Protein AF-0000000067015784 (afdb_homodimer)

Radius of gyration: 23.23 Å; Cα contacts (8 Å, |Δi|>4): 390; chains: 2; bounding box: 38×65×46 Å

Foldseek 3Di:
DVCVVVVQVVVQVVDPDPDRDDDDDDDDDDDDDDDFDKDKDKDKAADWPDDDDPDDDDDPVPTHGDPDAFIKIWIKIWGDDPVDPDIDIDTDDMGTDPDD/DVCVVVVQVVVQVVDPDPDRDDDDDDDDDDDDDDDFDKDKDKDKAADWPDDDDPDDDDDVVPTHGDPDAFIKIWIKIWGDDPVDPDIDIDTDDMGTDPDD

Structure (mmCIF, N/CA/C/O backbone):
data_AF-0000000067015784-model_v1
#
loop_
_entity.id
_entity.type
_entity.pdbx_description
1 polymer 'Cystatin domain-containing protein'
#
loop_
_atom_site.group_PDB
_atom_site.id
_atom_site.type_symbol
_atom_site.label_atom_id
_atom_site.label_alt_id
_atom_site.label_comp_id
_atom_site.label_asym_id
_atom_site.label_entity_id
_atom_site.label_seq_id
_atom_site.pdbx_PDB_ins_code
_atom_site.Cartn_x
_atom_site.Cartn_y
_atom_site.Cartn_z
_atom_site.occupancy
_atom_site.B_iso_or_equiv
_atom_site.auth_seq_id
_atom_site.auth_comp_id
_atom_site.auth_asym_id
_atom_site.auth_atom_id
_atom_site.pdbx_PDB_model_num
ATOM 1 N N . MET A 1 1 ? -9.867 -17.094 -12.945 1 73.12 1 MET A N 1
ATOM 2 C CA . MET A 1 1 ? -9.336 -15.773 -13.297 1 73.12 1 MET A CA 1
ATOM 3 C C . MET A 1 1 ? -8.25 -15.891 -14.359 1 73.12 1 MET A C 1
ATOM 5 O O . MET A 1 1 ? -7.336 -16.703 -14.227 1 73.12 1 MET A O 1
ATOM 9 N N . GLU A 1 2 ? -8.375 -15.133 -15.484 1 85.06 2 GLU A N 1
ATOM 10 C CA . GLU A 1 2 ? -7.465 -15.219 -16.625 1 85.06 2 GLU A CA 1
ATOM 11 C C . GLU A 1 2 ? -6.059 -14.758 -16.25 1 85.06 2 GLU A C 1
ATOM 13 O O . GLU A 1 2 ? -5.078 -15.172 -16.875 1 85.06 2 GLU A O 1
ATOM 18 N N . LEU A 1 3 ? -5.922 -14 -15.086 1 91.94 3 LEU A N 1
ATOM 19 C CA . LEU A 1 3 ? -4.672 -13.344 -14.711 1 91.94 3 LEU A CA 1
ATOM 20 C C . LEU A 1 3 ? -3.838 -14.242 -13.805 1 91.94 3 LEU A C 1
ATOM 22 O O . LEU A 1 3 ? -2.639 -14.023 -13.633 1 91.94 3 LEU A O 1
ATOM 26 N N . LEU A 1 4 ? -4.43 -15.359 -13.352 1 94.44 4 LEU A N 1
ATOM 27 C CA . LEU A 1 4 ? -3.809 -16.141 -12.289 1 94.44 4 LEU A CA 1
ATOM 28 C C . LEU A 1 4 ? -2.508 -16.781 -12.766 1 94.44 4 LEU A C 1
ATOM 30 O O . LEU A 1 4 ? -1.482 -16.688 -12.086 1 94.44 4 LEU A O 1
ATOM 34 N N . PRO A 1 5 ? -2.498 -17.297 -14.016 1 91.31 5 PRO A N 1
ATOM 35 C CA . PRO A 1 5 ? -1.226 -17.875 -14.461 1 91.31 5 PRO A CA 1
ATOM 36 C C . PRO A 1 5 ? -0.11 -16.828 -14.562 1 91.31 5 PRO A C 1
ATOM 38 O O . PRO A 1 5 ? 1.027 -17.109 -14.172 1 91.31 5 PRO A O 1
ATOM 41 N N . THR A 1 6 ? -0.474 -15.688 -15.039 1 93.56 6 THR A N 1
ATOM 42 C CA . THR A 1 6 ? 0.512 -14.617 -15.148 1 93.56 6 THR A CA 1
ATOM 43 C C . THR A 1 6 ? 0.952 -14.148 -13.758 1 93.56 6 THR A C 1
ATOM 45 O O . THR A 1 6 ? 2.135 -13.875 -13.539 1 93.56 6 THR A O 1
ATOM 48 N N . ILE A 1 7 ? 0.009 -14.07 -12.812 1 96.69 7 ILE A N 1
ATOM 49 C CA . ILE A 1 7 ? 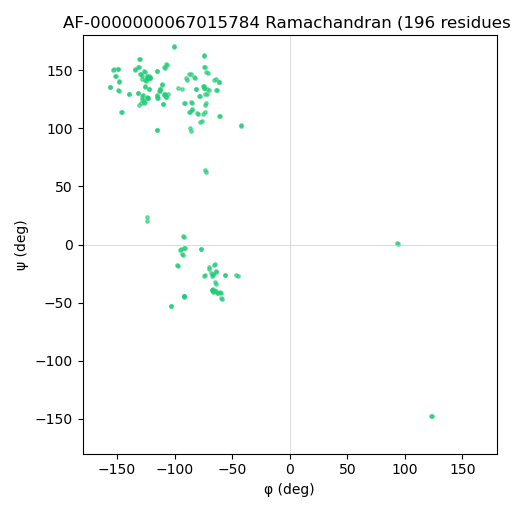0.307 -13.688 -11.438 1 96.69 7 ILE A CA 1
ATOM 50 C C . ILE A 1 7 ? 1.299 -14.672 -10.828 1 96.69 7 ILE A C 1
ATOM 52 O O . ILE A 1 7 ? 2.279 -14.273 -10.195 1 96.69 7 ILE A O 1
ATOM 56 N N . LEU A 1 8 ? 1.123 -15.93 -11.078 1 96.12 8 LEU A N 1
ATOM 57 C CA . LEU A 1 8 ? 1.988 -16.938 -10.477 1 96.12 8 LEU A CA 1
ATOM 58 C C . LEU A 1 8 ? 3.367 -16.938 -11.133 1 96.12 8 LEU A C 1
ATOM 60 O O . LEU A 1 8 ? 4.363 -17.266 -10.484 1 96.12 8 LEU A O 1
ATOM 64 N N . THR A 1 9 ? 3.416 -16.5 -12.406 1 93.44 9 THR A N 1
ATOM 65 C CA . THR A 1 9 ? 4.723 -16.312 -13.023 1 93.44 9 THR A CA 1
ATOM 66 C C . THR A 1 9 ? 5.52 -15.234 -12.297 1 93.44 9 THR A C 1
ATOM 68 O O . THR A 1 9 ? 6.703 -15.414 -12.016 1 93.44 9 THR A O 1
ATOM 71 N N . LYS A 1 10 ? 4.863 -14.141 -11.922 1 95.69 10 LYS A N 1
ATOM 72 C CA . LYS A 1 10 ? 5.508 -13.062 -11.172 1 95.69 10 LYS A CA 1
ATOM 73 C C . LYS A 1 10 ? 5.883 -13.516 -9.766 1 95.69 10 LYS A C 1
ATOM 75 O O . LYS A 1 10 ? 6.953 -13.172 -9.258 1 95.69 10 LYS A O 1
ATOM 80 N N . VAL A 1 11 ? 5.07 -14.273 -9.133 1 97.12 11 VAL A N 1
ATOM 81 C CA . VAL A 1 11 ? 5.367 -14.836 -7.812 1 97.12 11 VAL A CA 1
ATOM 82 C C . VAL A 1 11 ? 6.633 -15.68 -7.883 1 97.12 11 VAL A C 1
ATOM 84 O O . VAL A 1 11 ? 7.523 -15.547 -7.043 1 97.12 11 VAL A O 1
ATOM 87 N N . ASN A 1 12 ? 6.648 -16.5 -8.906 1 96.12 12 ASN A N 1
ATOM 88 C CA . ASN A 1 12 ? 7.785 -17.406 -9.062 1 96.12 12 ASN A CA 1
ATOM 89 C C . ASN A 1 12 ? 9.086 -16.641 -9.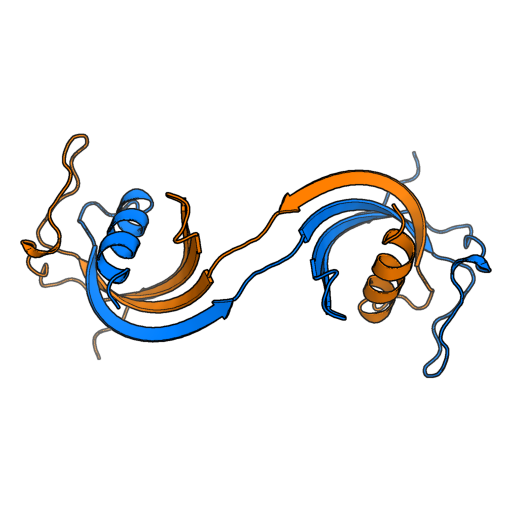297 1 96.12 12 ASN A C 1
ATOM 91 O O . ASN A 1 12 ? 10.148 -17.078 -8.859 1 96.12 12 ASN A O 1
ATOM 95 N N . GLN A 1 13 ? 9.016 -15.531 -9.969 1 93.94 13 GLN A N 1
ATOM 96 C CA . GLN A 1 13 ? 10.188 -14.688 -10.195 1 93.94 13 GLN A CA 1
ATOM 97 C C . GLN A 1 13 ? 10.688 -14.078 -8.883 1 93.94 13 GLN A C 1
ATOM 99 O O . GLN A 1 13 ? 11.875 -13.797 -8.742 1 93.94 13 GLN A O 1
ATOM 104 N N . GLN A 1 14 ? 9.82 -13.945 -7.945 1 95.44 14 GLN A N 1
ATOM 105 C CA . GLN A 1 14 ? 10.164 -13.297 -6.688 1 95.44 14 GLN A CA 1
ATOM 106 C C . GLN A 1 14 ? 10.516 -14.32 -5.613 1 95.44 14 GLN A C 1
ATOM 108 O O . GLN A 1 14 ? 11.094 -13.977 -4.578 1 95.44 14 GLN A O 1
ATOM 113 N N . SER A 1 15 ? 10.094 -15.492 -5.891 1 92.81 15 SER A N 1
ATOM 114 C CA . SER A 1 15 ? 10.258 -16.562 -4.906 1 92.81 15 SER A CA 1
ATOM 115 C C . SER A 1 15 ? 11.656 -17.172 -4.973 1 92.81 15 SER A C 1
ATOM 117 O O . SER A 1 15 ? 12.188 -17.391 -6.062 1 92.81 15 SER A O 1
ATOM 119 N N . ASN A 1 16 ? 12.141 -17.516 -3.795 1 91.31 16 ASN A N 1
ATOM 120 C CA . ASN A 1 16 ? 13.453 -18.141 -3.729 1 91.31 16 ASN A CA 1
ATOM 121 C C . ASN A 1 16 ? 13.344 -19.672 -3.779 1 91.31 16 ASN A C 1
ATOM 123 O O . ASN A 1 16 ? 14.359 -20.359 -3.691 1 91.31 16 ASN A O 1
ATOM 127 N N . ASP A 1 17 ? 12.219 -20.156 -3.986 1 93.44 17 ASP A N 1
ATOM 128 C CA . ASP A 1 17 ? 12.039 -21.594 -4.055 1 93.44 17 ASP A CA 1
ATOM 129 C C . ASP A 1 17 ? 12.789 -22.188 -5.242 1 93.44 17 ASP A C 1
ATOM 131 O O . ASP A 1 17 ? 12.891 -21.562 -6.301 1 93.44 17 ASP A O 1
ATOM 135 N N . GLU A 1 18 ? 13.375 -23.438 -5.02 1 93.81 18 GLU A N 1
ATOM 136 C CA . GLU A 1 18 ? 14.078 -24.125 -6.094 1 93.81 18 GLU A CA 1
ATOM 137 C C . GLU A 1 18 ? 13.117 -24.562 -7.188 1 93.81 18 GLU A C 1
ATOM 139 O O . GLU A 1 18 ? 13.5 -24.688 -8.352 1 93.81 18 GLU A O 1
ATOM 144 N N . TYR A 1 19 ? 11.891 -24.797 -6.871 1 95.69 19 TYR A N 1
ATOM 145 C CA . TYR A 1 19 ? 10.867 -25.281 -7.797 1 95.69 19 TYR A CA 1
ATOM 146 C C . TYR A 1 19 ? 9.859 -24.188 -8.109 1 95.69 19 TYR A C 1
ATOM 148 O O . TYR A 1 19 ? 9.625 -23.297 -7.289 1 95.69 19 TYR A O 1
ATOM 156 N N . HIS A 1 20 ? 9.297 -24.328 -9.305 1 96.31 20 HIS A N 1
ATOM 157 C CA . HIS A 1 20 ? 8.18 -23.453 -9.641 1 96.31 20 HIS A CA 1
ATOM 158 C C . HIS A 1 20 ? 6.938 -23.812 -8.836 1 96.31 20 HIS A C 1
ATOM 160 O O . HIS A 1 20 ? 6.582 -25 -8.734 1 96.31 20 HIS A O 1
ATOM 166 N N . LEU A 1 21 ? 6.32 -22.766 -8.289 1 96.69 21 LEU A N 1
ATOM 167 C CA . LEU A 1 21 ? 5.027 -22.938 -7.637 1 96.69 21 LEU A CA 1
ATOM 168 C C . LEU A 1 21 ? 3.902 -22.953 -8.664 1 96.69 21 LEU A C 1
ATOM 170 O O . LEU A 1 21 ? 3.91 -22.172 -9.609 1 96.69 21 LEU A O 1
ATOM 174 N N . MET A 1 22 ? 2.986 -23.969 -8.477 1 96.44 22 MET A N 1
ATOM 175 C CA . MET A 1 22 ? 1.834 -24.078 -9.367 1 96.44 22 MET A CA 1
ATOM 176 C C . MET A 1 22 ? 0.533 -23.859 -8.609 1 96.44 22 MET A C 1
ATOM 178 O O . MET A 1 22 ? 0.445 -24.156 -7.418 1 96.44 22 MET A O 1
ATOM 182 N N . PRO A 1 23 ? -0.478 -23.312 -9.305 1 96.06 23 PRO A N 1
ATOM 183 C CA . PRO A 1 23 ? -1.746 -23.062 -8.617 1 96.06 23 PRO A CA 1
ATOM 184 C C . PRO A 1 23 ? -2.551 -24.328 -8.383 1 96.06 23 PRO A C 1
ATOM 186 O O . PRO A 1 23 ? -2.586 -25.219 -9.242 1 96.06 23 PRO A O 1
ATOM 189 N N . ILE A 1 24 ? -3.102 -24.438 -7.195 1 95.56 24 ILE A N 1
ATOM 190 C CA . ILE A 1 24 ? -4.035 -25.516 -6.879 1 95.56 24 ILE A CA 1
ATOM 191 C C . ILE A 1 24 ? -5.465 -24.969 -6.887 1 95.56 24 ILE A C 1
ATOM 193 O O . ILE A 1 24 ? -6.34 -25.547 -7.543 1 95.56 24 ILE A O 1
ATOM 197 N N . LYS A 1 25 ? -5.625 -23.938 -6.145 1 95.38 25 LYS A N 1
ATOM 198 C CA . LYS A 1 25 ? -6.973 -23.406 -5.961 1 95.38 25 LYS A CA 1
ATOM 199 C C . LYS A 1 25 ? -6.934 -21.922 -5.586 1 95.38 25 LYS A C 1
ATOM 201 O O . LYS A 1 25 ? -6.098 -21.5 -4.785 1 95.38 25 LYS A O 1
ATOM 206 N N . LEU A 1 26 ? -7.879 -21.172 -6.305 1 97.88 26 LEU A N 1
ATOM 207 C CA . LEU A 1 26 ? -8.109 -19.797 -5.867 1 97.88 26 LEU A CA 1
ATOM 208 C C . LEU A 1 26 ? -9.133 -19.75 -4.742 1 97.88 26 LEU A C 1
ATOM 210 O O . LEU A 1 26 ? -10.312 -20.062 -4.957 1 97.88 26 LEU A O 1
ATOM 214 N N . LEU A 1 27 ? -8.719 -19.312 -3.574 1 97.94 27 LEU A N 1
ATOM 215 C CA . LEU A 1 27 ? -9.562 -19.422 -2.389 1 97.94 27 LEU A CA 1
ATOM 216 C C . LEU A 1 27 ? -10.406 -18.156 -2.197 1 97.94 27 LEU A C 1
ATOM 218 O O . LEU A 1 27 ? -11.578 -18.234 -1.824 1 97.94 27 LEU A O 1
ATOM 222 N N . LYS A 1 28 ? -9.852 -17.047 -2.334 1 98 28 LYS A N 1
ATOM 223 C CA . LYS A 1 28 ? -10.484 -15.75 -2.119 1 98 28 LYS A CA 1
ATOM 224 C C . LYS A 1 28 ? -9.891 -14.695 -3.049 1 98 28 LYS A C 1
ATOM 226 O O . LYS A 1 28 ? -8.68 -14.672 -3.287 1 98 28 LYS A O 1
ATOM 231 N N . VAL A 1 29 ? -10.836 -13.836 -3.551 1 97.81 29 VAL A N 1
ATOM 232 C CA . VAL A 1 29 ? -10.344 -12.727 -4.367 1 97.81 29 VAL A CA 1
ATOM 233 C C . VAL A 1 29 ? -11.273 -11.523 -4.215 1 97.81 29 VAL A C 1
ATOM 235 O O . VAL A 1 29 ? -12.492 -11.664 -4.246 1 97.81 29 VAL A O 1
ATOM 238 N N . SER A 1 30 ? -10.727 -10.414 -4 1 97.94 30 SER A N 1
ATOM 239 C CA . SER A 1 30 ? -11.43 -9.141 -4.031 1 97.94 30 SER A CA 1
ATOM 240 C C . SER A 1 30 ? -10.781 -8.172 -5.012 1 97.94 30 SER A C 1
ATOM 242 O O . SER A 1 30 ? -9.578 -8.258 -5.27 1 97.94 30 SER A O 1
ATOM 244 N N . SER A 1 31 ? -11.68 -7.41 -5.621 1 96.44 31 SER A N 1
ATOM 245 C CA . SER A 1 31 ? -11.203 -6.453 -6.617 1 96.44 31 SER A CA 1
ATOM 246 C C . SER A 1 31 ? -11.648 -5.035 -6.281 1 96.44 31 SER A C 1
ATOM 248 O O . SER A 1 31 ? -12.742 -4.832 -5.738 1 96.44 31 SER A O 1
ATOM 250 N N . GLN A 1 32 ? -10.766 -4.078 -6.555 1 96 32 GLN A N 1
ATOM 251 C CA . GLN A 1 32 ? -11.062 -2.666 -6.34 1 96 32 GLN A CA 1
ATOM 252 C C . GLN A 1 32 ? -10.523 -1.81 -7.48 1 96 32 GLN A C 1
ATOM 254 O O . GLN A 1 32 ? -9.367 -1.96 -7.879 1 96 32 GLN A O 1
ATOM 259 N N . VAL A 1 33 ? -11.438 -1.004 -7.945 1 95.81 33 VAL A N 1
ATOM 260 C CA . VAL A 1 33 ? -10.969 -0.033 -8.93 1 95.81 33 VAL A CA 1
ATOM 261 C C . VAL A 1 33 ? -10.148 1.048 -8.227 1 95.81 33 VAL A C 1
ATOM 263 O O . VAL A 1 33 ? -10.617 1.676 -7.277 1 95.81 33 VAL A O 1
ATOM 266 N N . VAL A 1 34 ? -8.945 1.125 -8.656 1 96.25 34 VAL A N 1
ATOM 267 C CA . VAL A 1 34 ? -8.094 2.168 -8.086 1 96.25 34 VAL A CA 1
ATOM 268 C C . VAL A 1 34 ? -7.902 3.291 -9.102 1 96.25 34 VAL A C 1
ATOM 270 O O . VAL A 1 34 ? -7.668 3.033 -10.289 1 96.25 34 VAL A O 1
ATOM 273 N N . ALA A 1 35 ? -8.148 4.535 -8.641 1 97 35 ALA A N 1
ATOM 274 C CA . ALA A 1 35 ? -8 5.719 -9.484 1 97 35 ALA A CA 1
ATOM 275 C C . ALA A 1 35 ? -7.684 6.953 -8.648 1 97 35 ALA A C 1
ATOM 277 O O . ALA A 1 35 ? -8.07 7.031 -7.477 1 97 35 ALA A O 1
ATOM 278 N N . GLY A 1 36 ? -6.953 7.863 -9.266 1 97.25 36 GLY A N 1
ATOM 279 C CA . GLY A 1 36 ? -6.68 9.125 -8.602 1 97.25 36 GLY A CA 1
ATOM 280 C C . GLY A 1 36 ? -5.199 9.422 -8.477 1 97.25 36 GLY A C 1
ATOM 281 O O . GLY A 1 36 ? -4.426 9.156 -9.398 1 97.25 36 GLY A O 1
ATOM 282 N N . MET A 1 37 ? -4.898 10.117 -7.348 1 97.44 37 MET A N 1
ATOM 283 C CA . MET A 1 37 ? -3.52 10.523 -7.086 1 97.44 37 MET A CA 1
ATOM 284 C C . MET A 1 37 ? -3.033 9.961 -5.75 1 97.44 37 MET A C 1
ATOM 286 O O . MET A 1 37 ? -3.756 10.008 -4.754 1 97.44 37 MET A O 1
ATOM 290 N N . LYS A 1 38 ? -1.844 9.422 -5.805 1 97.62 38 LYS A N 1
ATOM 291 C CA . LYS A 1 38 ? -1.158 9.008 -4.582 1 97.62 38 LYS A CA 1
ATOM 292 C C . LYS A 1 38 ? 0.044 9.906 -4.301 1 97.62 38 LYS A C 1
ATOM 294 O O . LYS A 1 38 ? 0.788 10.266 -5.215 1 97.62 38 LYS A O 1
ATOM 299 N N . TYR A 1 39 ? 0.165 10.25 -3.047 1 98.31 39 TYR A N 1
ATOM 300 C CA . TYR A 1 39 ? 1.306 11.055 -2.615 1 98.31 39 TYR A CA 1
ATOM 301 C C . TYR A 1 39 ? 2.057 10.367 -1.48 1 98.31 39 TYR A C 1
ATOM 303 O O . TYR A 1 39 ? 1.443 9.773 -0.588 1 98.31 39 TYR A O 1
ATOM 311 N N . LYS A 1 40 ? 3.309 10.469 -1.541 1 98.62 40 LYS A N 1
ATOM 312 C CA . LYS A 1 40 ? 4.16 10.266 -0.373 1 98.62 40 LYS A CA 1
ATOM 313 C C . LYS A 1 40 ? 4.84 11.562 0.048 1 98.62 40 LYS A C 1
ATOM 315 O O . LYS A 1 40 ? 5.406 12.273 -0.786 1 98.62 40 LYS A O 1
ATOM 320 N N . MET A 1 41 ? 4.805 11.828 1.334 1 98.56 41 MET A N 1
ATOM 321 C CA . MET A 1 41 ? 5.328 13.141 1.718 1 98.56 41 MET A CA 1
ATOM 322 C C . MET A 1 41 ? 5.941 13.094 3.113 1 98.56 41 MET A C 1
ATOM 324 O O . MET A 1 41 ? 5.582 12.234 3.926 1 98.56 41 MET A O 1
ATOM 328 N N . GLU A 1 42 ? 6.867 13.914 3.299 1 98.81 42 GLU A N 1
ATOM 329 C CA . GLU A 1 42 ? 7.434 14.227 4.605 1 98.81 42 GLU A CA 1
ATOM 330 C C . GLU A 1 42 ? 7.059 15.641 5.039 1 98.81 42 GLU A C 1
ATOM 332 O O . GLU A 1 42 ? 7.406 16.609 4.371 1 98.81 42 GLU A O 1
ATOM 337 N N . VAL A 1 43 ? 6.395 15.68 6.156 1 98.5 43 VAL A N 1
ATOM 338 C CA . VAL A 1 43 ? 5.918 16.969 6.645 1 98.5 43 VAL A CA 1
ATOM 339 C C . VAL A 1 43 ? 6.465 17.219 8.047 1 98.5 43 VAL A C 1
ATOM 341 O O . VAL A 1 43 ? 6.391 16.344 8.922 1 98.5 43 VAL A O 1
ATOM 344 N N . GLN A 1 44 ? 7.109 18.359 8.203 1 98.19 44 GLN A N 1
ATOM 345 C CA . GLN A 1 44 ? 7.461 18.828 9.539 1 98.19 44 GLN A CA 1
ATOM 346 C C . GLN A 1 44 ? 6.258 19.438 10.242 1 98.19 44 GLN A C 1
ATOM 348 O O . GLN A 1 44 ? 5.609 20.328 9.703 1 98.19 44 GLN A O 1
ATOM 353 N N . VAL A 1 45 ? 6.023 18.906 11.492 1 97.81 45 VAL A N 1
ATOM 354 C CA . VAL A 1 45 ? 4.852 19.391 12.219 1 97.81 45 VAL A CA 1
ATOM 355 C C . VAL A 1 45 ? 5.246 19.781 13.641 1 97.81 45 VAL A C 1
ATOM 357 O O . VAL A 1 45 ? 6.312 19.391 14.125 1 97.81 45 VAL A O 1
ATOM 360 N N . ALA A 1 46 ? 4.383 20.609 14.242 1 97.5 46 ALA A N 1
ATOM 361 C CA . ALA A 1 46 ? 4.508 20.984 15.648 1 97.5 46 ALA A CA 1
ATOM 362 C C . ALA A 1 46 ? 3.16 20.906 16.359 1 97.5 46 ALA A C 1
ATOM 364 O O . ALA A 1 46 ? 2.109 21.047 15.727 1 97.5 46 ALA A O 1
ATOM 365 N N . ARG A 1 47 ? 3.197 20.625 17.609 1 96.62 47 ARG A N 1
ATOM 366 C CA . ARG A 1 47 ? 1.98 20.781 18.406 1 96.62 47 ARG A CA 1
ATOM 367 C C . ARG A 1 47 ? 1.501 22.219 18.406 1 96.62 47 ARG A C 1
ATOM 369 O O . ARG A 1 47 ? 2.311 23.156 18.484 1 96.62 47 ARG A O 1
ATOM 376 N N . SER A 1 48 ? 0.258 22.359 18.312 1 96.75 48 SER A N 1
ATOM 377 C CA . SER A 1 48 ? -0.309 23.703 18.422 1 96.75 48 SER A CA 1
ATOM 378 C C . SER A 1 48 ? -0.885 23.953 19.812 1 96.75 48 SER A C 1
ATOM 380 O O . SER A 1 48 ? -1.037 23.016 20.609 1 96.75 48 SER A O 1
ATOM 382 N N . GLU A 1 49 ? -1.263 25.188 20.109 1 96.12 49 GLU A N 1
ATOM 383 C CA . GLU A 1 49 ? -1.883 25.562 21.375 1 96.12 49 GLU A CA 1
ATOM 384 C C . GLU A 1 49 ? -3.352 25.156 21.406 1 96.12 49 GLU A C 1
ATOM 386 O O . GLU A 1 49 ? -4.02 25.312 22.438 1 96.12 49 GLU A O 1
ATOM 391 N N . CYS A 1 50 ? -3.789 24.625 20.25 1 94.69 50 CYS A N 1
ATOM 392 C CA . CYS A 1 50 ? -5.18 24.188 20.172 1 94.69 50 CYS A CA 1
ATOM 393 C C . CYS A 1 50 ? -5.332 22.766 20.703 1 94.69 50 CYS A C 1
ATOM 395 O O . CYS A 1 50 ? -4.805 21.828 20.125 1 94.69 50 CYS A O 1
ATOM 397 N N . LYS A 1 51 ? -6.176 22.578 21.719 1 92.81 51 LYS A N 1
ATOM 398 C CA . LYS A 1 51 ? -6.445 21.266 22.297 1 92.81 51 LYS A CA 1
ATOM 399 C C . LYS A 1 51 ? -7.605 20.578 21.578 1 92.81 51 LYS A C 1
ATOM 401 O O . LYS A 1 51 ? -8.562 21.234 21.156 1 92.81 51 LYS A O 1
ATOM 406 N N . LYS A 1 52 ? -7.43 19.234 21.422 1 92.06 52 LYS A N 1
ATOM 407 C CA . LYS A 1 52 ? -8.531 18.469 20.844 1 92.06 52 LYS A CA 1
ATOM 408 C C . LYS A 1 52 ? -9.688 18.344 21.828 1 92.06 52 LYS A C 1
ATOM 410 O O . LYS A 1 52 ? -9.477 18.125 23.016 1 92.06 52 LYS A O 1
ATOM 415 N N . SER A 1 53 ? -10.922 18.672 21.359 1 84.69 53 SER A N 1
ATOM 416 C CA . SER A 1 53 ? -12.148 18.453 22.125 1 84.69 53 SER A CA 1
ATOM 417 C C . SER A 1 53 ? -13.172 17.688 21.297 1 84.69 53 SER A C 1
ATOM 419 O O . SER A 1 53 ? -13.086 17.641 20.078 1 84.69 53 SER A O 1
ATOM 421 N N . ALA A 1 54 ? -13.961 16.828 21.938 1 68.19 54 ALA A N 1
ATOM 422 C CA . ALA A 1 54 ? -14.891 15.891 21.328 1 68.19 54 ALA A CA 1
ATOM 423 C C . ALA A 1 54 ? -15.742 16.578 20.25 1 68.19 54 ALA A C 1
ATOM 425 O O . ALA A 1 54 ? -16.125 15.945 19.266 1 68.19 54 ALA A O 1
ATOM 426 N N . ASN A 1 55 ? -15.953 17.844 20.344 1 65.62 55 ASN A N 1
ATOM 427 C CA . ASN A 1 55 ? -17 18.359 19.484 1 65.62 55 ASN A CA 1
ATOM 428 C C . ASN A 1 55 ? -16.484 19.484 18.578 1 65.62 55 ASN A C 1
ATOM 430 O O . ASN A 1 55 ? -17.281 20.25 18.031 1 65.62 55 ASN A O 1
ATOM 434 N N . GLU A 1 56 ? -15.086 19.547 18.375 1 65.19 56 GLU A N 1
ATOM 435 C CA . GLU A 1 56 ? -14.75 20.812 17.75 1 65.19 56 GLU A CA 1
ATOM 436 C C . GLU A 1 56 ? -13.875 20.594 16.516 1 65.19 56 GLU A C 1
ATOM 438 O O . GLU A 1 56 ? -12.984 19.75 16.516 1 65.19 56 GLU A O 1
ATOM 443 N N . GLN A 1 57 ? -14.438 21.109 15.328 1 74 57 GLN A N 1
ATOM 444 C CA . GLN A 1 57 ? -13.57 21.328 14.172 1 74 57 GLN A CA 1
ATOM 445 C C . GLN A 1 57 ? -12.711 22.578 14.367 1 74 57 GLN A C 1
ATOM 447 O O . GLN A 1 57 ? -13.234 23.672 14.578 1 74 57 GLN A O 1
ATOM 452 N N . VAL A 1 58 ? -11.531 22.344 14.5 1 79.19 58 VAL A N 1
ATOM 453 C CA . VAL A 1 58 ? -10.625 23.453 14.766 1 79.19 58 VAL A CA 1
ATOM 454 C C . VAL A 1 58 ? -10.047 23.969 13.445 1 79.19 58 VAL A C 1
ATOM 456 O O . VAL A 1 58 ? -9.781 23.188 12.531 1 79.19 58 VAL A O 1
ATOM 459 N N . ASN A 1 59 ? -10.078 25.359 13.32 1 83.81 59 ASN A N 1
ATOM 460 C CA . ASN A 1 59 ? -9.32 25.984 12.242 1 83.81 59 ASN A CA 1
ATOM 461 C C . ASN A 1 59 ? -7.828 26.016 12.547 1 83.81 59 ASN A C 1
ATOM 463 O O . ASN A 1 59 ? -7.363 26.859 13.32 1 83.81 59 ASN A O 1
ATOM 467 N N . LEU A 1 60 ? -7.117 25.172 11.883 1 84.5 60 LEU A N 1
ATOM 468 C CA . LEU A 1 60 ? -5.691 25.031 12.156 1 84.5 60 LEU A CA 1
ATOM 469 C C . LEU A 1 60 ? -4.941 26.312 11.836 1 84.5 60 LEU A C 1
ATOM 471 O O . LEU A 1 60 ? -3.904 26.594 12.445 1 84.5 60 LEU A O 1
ATOM 475 N N . LYS A 1 61 ? -5.531 27.125 10.969 1 86.25 61 LYS A N 1
ATOM 476 C CA . LYS A 1 61 ? -4.871 28.359 10.562 1 86.25 61 LYS A CA 1
ATOM 477 C C . LYS A 1 61 ? -4.832 29.359 11.711 1 86.25 61 LYS A C 1
ATOM 479 O O . LYS A 1 61 ? -3.996 30.266 11.727 1 86.25 61 LYS A O 1
ATOM 484 N N . ALA A 1 62 ? -5.699 29.172 12.656 1 88.81 62 ALA A N 1
ATOM 485 C CA . ALA A 1 62 ? -5.797 30.125 13.766 1 88.81 62 ALA A CA 1
ATOM 486 C C . ALA A 1 62 ? -4.961 29.656 14.953 1 88.81 62 ALA A C 1
ATOM 488 O O . ALA A 1 62 ? -4.844 30.375 15.953 1 88.81 62 ALA A O 1
ATOM 489 N N . CYS A 1 63 ? -4.395 28.469 14.758 1 93.81 63 CYS A N 1
ATOM 490 C CA . CYS A 1 63 ? -3.643 27.922 15.875 1 93.81 63 CYS A CA 1
ATOM 491 C C . CYS A 1 63 ? -2.199 28.406 15.859 1 93.81 63 CYS A C 1
ATOM 493 O O . CYS A 1 63 ? -1.621 28.625 14.789 1 93.81 63 CYS A O 1
ATOM 495 N N . LYS A 1 64 ? -1.635 28.578 17.188 1 95.56 64 LYS A N 1
ATOM 496 C CA . LYS A 1 64 ? -0.227 28.938 17.344 1 95.56 64 LYS A CA 1
ATOM 497 C C . LYS A 1 64 ? 0.595 27.75 17.828 1 95.56 64 LYS A C 1
ATOM 499 O O . LYS A 1 64 ? 0.06 26.828 18.469 1 95.56 64 LYS A O 1
ATOM 504 N N . LYS A 1 65 ? 1.837 27.797 17.516 1 96.75 65 LYS A N 1
ATOM 505 C CA . LYS A 1 65 ? 2.746 26.734 17.922 1 96.75 65 LYS A CA 1
ATOM 506 C C . LYS A 1 65 ? 2.865 26.656 19.453 1 96.75 65 LYS A C 1
ATOM 508 O O . LYS A 1 65 ? 2.986 27.688 20.109 1 96.75 65 LYS A O 1
ATOM 513 N N . LEU A 1 66 ? 2.771 25.484 20.031 1 96.56 66 LEU A N 1
ATOM 514 C CA . LEU A 1 66 ? 3.029 25.234 21.438 1 96.56 66 LEU A CA 1
ATOM 515 C C . LEU A 1 66 ? 4.527 25.125 21.719 1 96.56 66 LEU A C 1
ATOM 517 O O . LEU A 1 66 ? 5.176 24.172 21.281 1 96.56 66 LEU A O 1
ATOM 521 N N . GLU A 1 67 ? 5.078 26.062 22.438 1 95.62 67 GLU A N 1
ATOM 522 C CA . GLU A 1 67 ? 6.512 26.094 22.719 1 95.62 67 GLU A CA 1
ATOM 523 C C . GLU A 1 67 ? 6.887 25.031 23.75 1 95.62 67 GLU A C 1
ATOM 525 O O . GLU A 1 67 ? 6.035 24.578 24.531 1 95.62 67 GLU A O 1
ATOM 530 N N . GLY A 1 68 ? 8.117 24.625 23.641 1 94.5 68 GLY A N 1
ATOM 531 C CA . GLY A 1 68 ? 8.625 23.703 24.641 1 94.5 68 GLY A CA 1
ATOM 532 C C . GLY A 1 68 ? 8.492 22.25 24.25 1 94.5 68 GLY A C 1
ATOM 533 O O . GLY A 1 68 ? 8.781 21.344 25.047 1 94.5 68 GLY A O 1
ATOM 534 N N . HIS A 1 69 ? 8.016 22.016 23.172 1 94.75 69 HIS A N 1
ATOM 535 C CA . HIS A 1 69 ? 7.887 20.656 22.656 1 94.75 69 HIS A CA 1
ATOM 536 C C . HIS A 1 69 ? 8.617 20.5 21.328 1 94.75 69 HIS A C 1
ATOM 538 O O . HIS A 1 69 ? 8.641 21.422 20.516 1 94.75 69 HIS A O 1
ATOM 544 N N . PRO A 1 70 ? 9.172 19.375 21.094 1 95.69 70 PRO A N 1
ATOM 545 C CA . PRO A 1 70 ? 9.914 19.203 19.844 1 95.69 70 PRO A CA 1
ATOM 546 C C . PRO A 1 70 ? 9 19.109 18.625 1 95.69 70 PRO A C 1
ATOM 548 O O . PRO A 1 70 ? 7.891 18.578 18.719 1 95.69 70 PRO A O 1
ATOM 551 N N . GLU A 1 71 ? 9.539 19.594 17.578 1 97.62 71 GLU A N 1
ATOM 552 C CA . GLU A 1 71 ? 8.883 19.344 16.297 1 97.62 71 GLU A CA 1
ATOM 553 C C . GLU A 1 71 ? 9.086 17.906 15.836 1 97.62 71 GLU A C 1
ATOM 555 O O . GLU A 1 71 ? 9.898 17.172 16.406 1 97.62 71 GLU A O 1
ATOM 560 N N . GLN A 1 72 ? 8.266 17.547 14.938 1 97.81 72 GLN A N 1
ATOM 561 C CA . GLN A 1 72 ? 8.328 16.188 14.406 1 97.81 72 GLN A CA 1
ATOM 562 C C . GLN A 1 72 ? 8.312 16.203 12.883 1 97.81 72 GLN A C 1
ATOM 564 O O . GLN A 1 72 ? 7.812 17.141 12.266 1 97.81 72 GLN A O 1
ATOM 569 N N . VAL A 1 73 ? 8.891 15.195 12.344 1 98.56 73 VAL A N 1
ATOM 570 C CA . VAL A 1 73 ? 8.711 14.93 10.922 1 98.56 73 VAL A CA 1
ATOM 571 C C . VAL A 1 73 ? 7.855 13.68 10.734 1 98.56 73 VAL A C 1
ATOM 573 O O . VAL A 1 73 ? 8.133 12.633 11.32 1 98.56 73 VAL A O 1
ATOM 576 N N . MET A 1 74 ? 6.777 13.852 9.859 1 98.38 74 MET A N 1
ATOM 577 C CA . MET A 1 74 ? 5.875 12.742 9.578 1 98.38 74 MET A CA 1
ATOM 578 C C . MET A 1 74 ? 5.957 12.328 8.117 1 98.38 74 MET A C 1
ATOM 580 O O . MET A 1 74 ? 5.926 13.18 7.223 1 98.38 74 MET A O 1
ATOM 584 N N . THR A 1 75 ? 6.172 11.039 7.961 1 98.81 75 THR A N 1
ATOM 585 C CA . THR A 1 75 ? 6.035 10.469 6.625 1 98.81 75 THR A CA 1
ATOM 586 C C . THR A 1 75 ? 4.613 9.969 6.391 1 98.81 75 THR A C 1
ATOM 588 O O . THR A 1 75 ? 4.117 9.117 7.133 1 98.81 75 THR A O 1
ATOM 591 N N . LEU A 1 76 ? 3.959 10.523 5.34 1 98.75 76 LEU A N 1
ATOM 592 C CA . LEU A 1 76 ? 2.559 10.219 5.062 1 98.75 76 LEU A CA 1
ATOM 593 C C . LEU A 1 76 ? 2.395 9.617 3.672 1 98.75 76 LEU A C 1
ATOM 595 O O . LEU A 1 76 ? 3.123 9.977 2.746 1 98.75 76 LEU A O 1
ATOM 599 N N . GLU A 1 77 ? 1.5 8.68 3.533 1 98.75 77 GLU A N 1
ATOM 600 C CA . GLU A 1 77 ? 0.945 8.258 2.252 1 98.75 77 GLU A CA 1
ATOM 601 C C . GLU A 1 77 ? -0.497 8.727 2.09 1 98.75 77 GLU A C 1
ATOM 603 O O . GLU A 1 77 ? -1.344 8.461 2.943 1 98.75 77 GLU A O 1
ATOM 608 N N . VAL A 1 78 ? -0.725 9.398 0.979 1 98.56 78 VAL A N 1
ATOM 609 C CA . VAL A 1 78 ? -2.027 10.023 0.769 1 98.56 78 VAL A CA 1
ATOM 610 C C . VAL A 1 78 ? -2.613 9.555 -0.562 1 98.56 78 VAL A C 1
ATOM 612 O O . VAL A 1 78 ? -1.903 9.477 -1.567 1 98.56 78 VAL A O 1
ATOM 615 N N . TRP A 1 79 ? -3.902 9.234 -0.533 1 98.31 79 TRP A N 1
ATOM 616 C CA . TRP A 1 79 ? -4.648 8.867 -1.733 1 98.31 79 TRP A CA 1
ATOM 617 C C . TRP A 1 79 ? -5.902 9.719 -1.875 1 98.31 79 TRP A C 1
ATOM 619 O O . TRP A 1 79 ? -6.734 9.773 -0.966 1 98.31 79 TRP A O 1
ATOM 629 N N . GLU A 1 80 ? -5.918 10.398 -3.059 1 97.5 80 GLU A N 1
ATOM 630 C CA . GLU A 1 80 ? -7.09 11.234 -3.295 1 97.5 80 GLU A CA 1
ATOM 631 C C . GLU A 1 80 ? -7.703 10.953 -4.664 1 97.5 80 GLU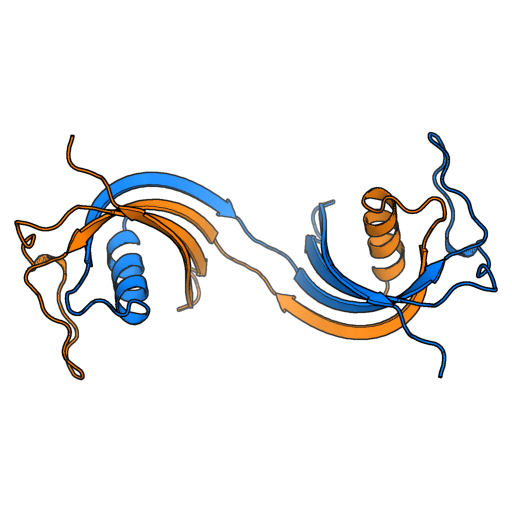 A C 1
ATOM 633 O O . GLU A 1 80 ? -6.992 10.609 -5.609 1 97.5 80 GLU A O 1
ATOM 638 N N . LYS A 1 81 ? -9.039 11.078 -4.711 1 97.12 81 LYS A N 1
ATOM 639 C CA . LYS A 1 81 ? -9.789 11.125 -5.965 1 97.12 81 LYS A CA 1
ATOM 640 C C . LYS A 1 81 ? -10.469 12.477 -6.148 1 97.12 81 LYS A C 1
ATOM 642 O O . LYS A 1 81 ? -11.562 12.703 -5.625 1 97.12 81 LYS A O 1
ATOM 647 N N . PRO A 1 82 ? -9.828 13.258 -6.895 1 92.94 82 PRO A N 1
ATOM 648 C CA . PRO A 1 82 ? -10.312 14.633 -7 1 92.94 82 PRO A CA 1
ATOM 649 C C . PRO A 1 82 ? -11.766 14.719 -7.441 1 92.94 82 PRO A C 1
ATOM 651 O O . PRO A 1 82 ? -12.469 15.672 -7.098 1 92.94 82 PRO A O 1
ATOM 654 N N . TRP A 1 83 ? -12.242 13.711 -8.172 1 95.12 83 TRP A N 1
ATOM 655 C CA . TRP A 1 83 ? -13.602 13.703 -8.719 1 95.12 83 TRP A CA 1
ATOM 656 C C . TRP A 1 83 ? -14.57 13.039 -7.758 1 95.12 83 TRP A C 1
ATOM 658 O O . TRP A 1 83 ? -15.781 13.008 -8.008 1 95.12 83 TRP A O 1
ATOM 668 N N . GLU A 1 84 ? -14.023 12.547 -6.684 1 93 84 GLU A N 1
ATOM 669 C CA . GLU A 1 84 ? -14.797 11.953 -5.598 1 93 84 GLU A CA 1
ATOM 670 C C . GLU A 1 84 ? -14.461 12.602 -4.262 1 93 84 GLU A C 1
ATOM 672 O O . GLU A 1 84 ? -13.445 13.289 -4.133 1 93 84 GLU A O 1
ATOM 677 N N . ASP A 1 85 ? -15.281 12.727 -3.334 1 91.56 85 ASP A N 1
ATOM 678 C CA . ASP A 1 85 ? -14.961 13.148 -1.974 1 91.56 85 ASP A CA 1
ATOM 679 C C . ASP A 1 85 ? -14.234 12.039 -1.216 1 91.56 85 ASP A C 1
ATOM 681 O O . ASP A 1 85 ? -14.766 11.492 -0.246 1 91.56 85 ASP A O 1
ATOM 685 N N . PHE A 1 86 ? -13.031 11.742 -1.805 1 96.12 86 PHE A N 1
ATOM 686 C CA . PHE A 1 86 ? -12.266 10.656 -1.216 1 96.12 86 PHE A CA 1
ATOM 687 C C . PHE A 1 86 ? -10.844 11.109 -0.901 1 96.12 86 PHE A C 1
ATOM 689 O O . PHE A 1 86 ? -10.148 11.641 -1.77 1 96.12 86 PHE A O 1
ATOM 696 N N . LEU A 1 87 ? -10.453 10.938 0.367 1 96.88 87 LEU A N 1
ATOM 697 C CA . LEU A 1 87 ? -9.109 11.219 0.856 1 96.88 87 LEU A CA 1
ATOM 698 C C . LEU A 1 87 ? -8.711 10.234 1.952 1 96.88 87 LEU A C 1
ATOM 700 O O . LEU A 1 87 ? -9.352 10.18 3.006 1 96.88 87 LEU A O 1
ATOM 704 N N . GLN A 1 88 ? -7.77 9.477 1.611 1 97.88 88 GLN A N 1
ATOM 705 C CA . GLN A 1 88 ? -7.227 8.539 2.594 1 97.88 88 GLN A CA 1
ATOM 706 C C . GLN A 1 88 ? -5.793 8.906 2.967 1 97.88 88 GLN A C 1
ATOM 708 O O . GLN A 1 88 ? -4.961 9.148 2.09 1 97.88 88 GLN A O 1
ATOM 713 N N . VAL A 1 89 ? -5.531 8.93 4.293 1 98.5 89 VAL A N 1
ATOM 714 C CA . VAL A 1 89 ? -4.203 9.273 4.789 1 98.5 89 VAL A CA 1
ATOM 715 C C . VAL A 1 89 ? -3.676 8.148 5.68 1 98.5 89 VAL A C 1
ATOM 717 O O . VAL A 1 89 ? -4.355 7.719 6.617 1 98.5 89 VAL A O 1
ATOM 720 N N . ASN A 1 90 ? -2.51 7.688 5.352 1 98.38 90 ASN A N 1
ATOM 721 C CA . ASN A 1 90 ? -1.801 6.723 6.184 1 98.38 90 ASN A CA 1
ATOM 722 C C . ASN A 1 90 ? -0.517 7.316 6.758 1 98.38 90 ASN A C 1
ATOM 724 O O . ASN A 1 90 ? 0.331 7.812 6.012 1 98.38 90 ASN A O 1
ATOM 728 N N . ILE A 1 91 ? -0.451 7.207 8.094 1 98.44 91 ILE A N 1
ATOM 729 C CA . ILE A 1 91 ? 0.763 7.664 8.758 1 98.44 91 ILE A CA 1
ATOM 730 C C . ILE A 1 91 ? 1.785 6.531 8.797 1 98.44 91 ILE A C 1
ATOM 732 O O . ILE A 1 91 ? 1.612 5.555 9.531 1 98.44 91 ILE A O 1
ATOM 736 N N . LEU A 1 92 ? 2.857 6.734 8.102 1 97.94 92 LEU A N 1
ATOM 737 C CA . LEU A 1 92 ? 3.832 5.66 7.93 1 97.94 92 LEU A CA 1
ATOM 738 C C . LEU A 1 92 ? 4.902 5.727 9.016 1 97.94 92 LEU A C 1
ATOM 740 O O . LEU A 1 92 ? 5.355 4.691 9.508 1 97.94 92 LEU A O 1
ATOM 744 N N . GLU A 1 93 ? 5.371 6.922 9.266 1 98.12 93 GLU A N 1
ATOM 745 C CA . GLU A 1 93 ? 6.445 7.121 10.234 1 98.12 93 GLU A CA 1
ATOM 746 C C . GLU A 1 93 ? 6.363 8.5 10.875 1 98.12 93 GLU A C 1
ATOM 748 O O . GLU A 1 93 ? 5.922 9.461 10.242 1 98.12 93 GLU A O 1
ATOM 753 N N . THR A 1 94 ? 6.715 8.562 12.125 1 97.19 94 THR A N 1
ATOM 754 C CA . THR A 1 94 ? 6.871 9.828 12.82 1 97.19 94 THR A CA 1
ATOM 755 C C . THR A 1 94 ? 8.188 9.867 13.586 1 97.19 94 THR A C 1
ATOM 757 O O . THR A 1 94 ? 8.508 8.938 14.336 1 97.19 94 THR A O 1
ATOM 760 N N . LYS A 1 95 ? 8.945 10.984 13.367 1 97.12 95 LYS A N 1
ATOM 761 C CA . LYS A 1 95 ? 10.234 11.148 14.023 1 97.12 95 LYS A CA 1
ATOM 762 C C . LYS A 1 95 ? 10.32 12.492 14.742 1 97.12 95 LYS A C 1
ATOM 764 O O . LYS A 1 95 ? 10.102 13.547 14.133 1 97.12 95 LYS A O 1
ATOM 769 N N . ALA A 1 96 ? 10.688 12.375 15.977 1 95.44 96 ALA A N 1
ATOM 770 C CA . ALA A 1 96 ? 10.898 13.617 16.703 1 95.44 96 ALA A CA 1
ATOM 771 C C . ALA A 1 96 ? 12.203 14.289 16.281 1 95.44 96 ALA A C 1
ATOM 773 O O . ALA A 1 96 ? 13.219 13.609 16.078 1 95.44 96 ALA A O 1
ATOM 774 N N . LEU A 1 97 ? 12.109 15.609 16.062 1 92.06 97 LEU A N 1
ATOM 775 C CA . LEU A 1 97 ? 13.32 16.359 15.75 1 92.06 97 LEU A CA 1
ATOM 776 C C . LEU A 1 97 ? 14.023 16.812 17.031 1 92.06 97 LEU A C 1
ATOM 778 O O . LEU A 1 97 ? 13.375 17.328 17.938 1 92.06 97 LEU A O 1
ATOM 782 N N . SER A 1 98 ? 15.109 16.078 17.469 1 75.12 98 SER A N 1
ATOM 783 C CA . SER A 1 98 ? 15.883 16.438 18.641 1 75.12 98 SER A CA 1
ATOM 784 C C . SER A 1 98 ? 16.531 17.812 18.484 1 75.12 98 SER A C 1
ATOM 786 O O . SER A 1 98 ? 16.969 18.172 17.391 1 75.12 98 SER A O 1
ATOM 788 N N . SER A 1 99 ? 16.109 18.828 19.203 1 59.06 99 SER A N 1
ATOM 789 C CA . SER A 1 99 ? 16.828 20.094 19.25 1 59.06 99 SER A CA 1
ATOM 790 C C . SER A 1 99 ? 18.344 19.875 19.359 1 59.06 99 SER A C 1
ATOM 792 O O . SER A 1 99 ? 18.797 19.125 20.219 1 59.06 99 SER A O 1
ATOM 794 N N . VAL A 1 100 ? 19.047 20.031 18.266 1 43.34 100 VAL A N 1
ATOM 795 C CA . VAL A 1 100 ? 20.453 20.234 18.531 1 43.34 100 VAL A CA 1
ATOM 796 C C . VAL A 1 100 ? 20.656 21.484 19.406 1 43.34 100 VAL A C 1
ATOM 798 O O . VAL A 1 100 ? 19.969 22.484 19.219 1 43.34 100 VAL A O 1
ATOM 801 N N . MET B 1 1 ? 1.157 23.219 -1.218 1 72.69 1 MET B N 1
ATOM 802 C CA . MET B 1 1 ? 0.15 22.266 -1.674 1 72.69 1 MET B CA 1
ATOM 803 C C . MET B 1 1 ? -1.21 22.562 -1.056 1 72.69 1 MET B C 1
ATOM 805 O O . MET B 1 1 ? -1.312 22.781 0.154 1 72.69 1 MET B O 1
ATOM 809 N N . GLU B 1 2 ? -2.264 22.703 -1.907 1 84.94 2 GLU B N 1
ATOM 810 C CA . GLU B 1 2 ? -3.598 23.109 -1.477 1 84.94 2 GLU B CA 1
ATOM 811 C C . GLU B 1 2 ? -4.227 22.062 -0.563 1 84.94 2 GLU B C 1
ATOM 813 O O . GLU B 1 2 ? -5.09 22.375 0.254 1 84.94 2 GLU B O 1
ATOM 818 N N . LEU B 1 3 ? -3.66 20.781 -0.562 1 91.94 3 LEU B N 1
ATOM 819 C CA . LEU B 1 3 ? -4.277 19.656 0.122 1 91.94 3 LEU B CA 1
ATOM 820 C C . LEU B 1 3 ? -3.711 19.5 1.53 1 91.94 3 LEU B C 1
ATOM 822 O O . LEU B 1 3 ? -4.305 18.812 2.367 1 91.94 3 LEU B O 1
ATOM 826 N N . LEU B 1 4 ? -2.66 20.266 1.835 1 94.38 4 LEU B N 1
ATOM 827 C CA . LEU B 1 4 ? -1.903 20 3.055 1 94.38 4 LEU B CA 1
ATOM 828 C C . LEU B 1 4 ? -2.754 20.281 4.289 1 94.38 4 LEU B C 1
ATOM 830 O O . LEU B 1 4 ? -2.809 19.469 5.211 1 94.38 4 LEU B O 1
ATOM 834 N N . PRO B 1 5 ? -3.545 21.375 4.246 1 91.38 5 PRO B N 1
ATOM 835 C CA . PRO B 1 5 ? -4.371 21.609 5.434 1 91.38 5 PRO B CA 1
ATOM 836 C C . PRO B 1 5 ? -5.402 20.516 5.656 1 91.38 5 PRO B C 1
ATOM 838 O O . PRO B 1 5 ? -5.621 20.078 6.793 1 91.38 5 PRO B O 1
ATOM 841 N N . THR B 1 6 ? -5.973 20.078 4.586 1 93.44 6 THR B N 1
ATOM 842 C CA . THR B 1 6 ? -6.953 19 4.691 1 93.44 6 THR B CA 1
ATOM 843 C C . THR B 1 6 ? -6.285 17.703 5.133 1 93.44 6 THR B C 1
ATOM 845 O O . THR B 1 6 ? -6.844 16.953 5.938 1 93.44 6 THR B O 1
ATOM 848 N N . ILE B 1 7 ? -5.078 17.438 4.633 1 96.69 7 ILE B N 1
ATOM 849 C CA . ILE B 1 7 ? -4.312 16.25 5.012 1 96.69 7 ILE B CA 1
ATOM 850 C C . ILE B 1 7 ? -4.031 16.281 6.512 1 96.69 7 ILE B C 1
ATOM 852 O O . ILE B 1 7 ? -4.215 15.273 7.203 1 96.69 7 ILE B O 1
ATOM 856 N N . LEU B 1 8 ? -3.699 17.422 7.039 1 96.19 8 LEU B N 1
ATOM 857 C CA . LEU B 1 8 ? -3.355 17.5 8.453 1 96.19 8 LEU B CA 1
ATOM 858 C C . LEU B 1 8 ? -4.602 17.391 9.328 1 96.19 8 LEU B C 1
ATOM 860 O O . LEU B 1 8 ? -4.527 16.922 10.461 1 96.19 8 LEU B O 1
ATOM 864 N N . THR B 1 9 ? -5.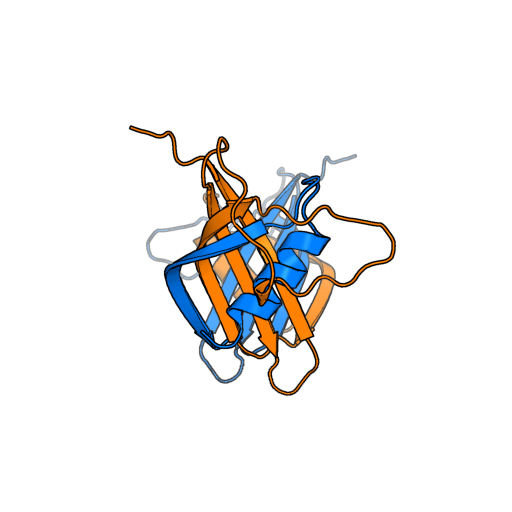758 17.797 8.766 1 93.44 9 THR B N 1
ATOM 865 C CA . THR B 1 9 ? -7.004 17.547 9.484 1 93.44 9 THR B CA 1
ATOM 866 C C . THR B 1 9 ? -7.242 16.047 9.664 1 93.44 9 THR B C 1
ATOM 868 O O . THR B 1 9 ? -7.605 15.602 10.75 1 93.44 9 THR B O 1
ATOM 871 N N . LYS B 1 10 ? -6.98 15.258 8.625 1 95.69 10 LYS B N 1
ATOM 872 C CA . LYS B 1 10 ? -7.125 13.805 8.688 1 95.69 10 LYS B CA 1
ATOM 873 C C . LYS B 1 10 ? -6.086 13.195 9.625 1 95.69 10 LYS B C 1
ATOM 875 O O . LYS B 1 10 ? -6.391 12.266 10.383 1 95.69 10 LYS B O 1
ATOM 880 N N . VAL B 1 11 ? -4.891 13.672 9.633 1 97.12 11 VAL B N 1
ATOM 881 C CA . VAL B 1 11 ? -3.846 13.219 10.547 1 97.12 11 VAL B CA 1
ATOM 882 C C . VAL B 1 11 ? -4.285 13.438 11.992 1 97.12 11 VAL B C 1
ATOM 884 O O . VAL B 1 11 ? -4.164 12.531 12.828 1 97.12 11 VAL B O 1
ATOM 887 N N . ASN B 1 12 ? -4.812 14.625 12.195 1 96.06 12 ASN B N 1
ATOM 888 C CA . ASN B 1 12 ? -5.227 14.977 13.547 1 96.06 12 ASN B CA 1
ATOM 889 C C . ASN B 1 12 ? -6.375 14.094 14.023 1 96.06 12 ASN B C 1
ATOM 891 O O . ASN B 1 12 ? -6.465 13.773 15.211 1 96.06 12 ASN B O 1
ATOM 895 N N . GLN B 1 13 ? -7.23 13.672 13.133 1 93.94 13 GLN B N 1
ATOM 896 C CA . GLN B 1 13 ? -8.328 12.773 13.477 1 93.94 13 GLN B CA 1
ATOM 897 C C . GLN B 1 13 ? -7.801 11.391 13.859 1 93.94 13 GLN B C 1
ATOM 899 O O . GLN B 1 13 ? -8.43 10.672 14.633 1 93.94 13 GLN B O 1
ATOM 904 N N . GLN B 1 14 ? -6.645 11.055 13.391 1 95.44 14 GLN B N 1
ATOM 905 C CA . GLN B 1 14 ? -6.082 9.727 13.625 1 95.44 14 GLN B CA 1
ATOM 906 C C . GLN B 1 14 ? -5.09 9.742 14.781 1 95.44 14 GLN B C 1
ATOM 908 O O . GLN B 1 14 ? -4.719 8.688 15.305 1 95.44 14 GLN B O 1
ATOM 913 N N . SER B 1 15 ? -4.68 10.914 15.078 1 92.81 15 SER B N 1
ATOM 914 C CA . SER B 1 15 ? -3.643 11.07 16.094 1 92.81 15 SER B CA 1
ATOM 915 C C . SER B 1 15 ? -4.238 11.062 17.5 1 92.81 15 SER B C 1
ATOM 917 O O . SER B 1 15 ? -5.289 11.664 17.734 1 92.81 15 SER B O 1
ATOM 919 N N . ASN B 1 16 ? -3.471 10.469 18.391 1 91.38 16 ASN B N 1
ATOM 920 C CA . ASN B 1 16 ? -3.91 10.438 19.781 1 91.38 16 ASN B CA 1
ATOM 921 C C . ASN B 1 16 ? -3.361 11.617 20.578 1 91.38 16 ASN B C 1
ATOM 923 O O . ASN B 1 16 ? -3.586 11.719 21.781 1 91.38 16 ASN B O 1
ATOM 927 N N . ASP B 1 17 ? -2.754 12.492 19.953 1 93.31 17 ASP B N 1
ATOM 928 C CA . ASP B 1 17 ? -2.203 13.656 20.641 1 93.31 17 ASP B CA 1
ATOM 929 C C . ASP B 1 17 ? -3.312 14.523 21.219 1 93.31 17 ASP B C 1
ATOM 931 O O . ASP B 1 17 ? -4.391 14.641 20.641 1 93.31 17 ASP B O 1
ATOM 935 N N . GLU B 1 18 ? -3.043 15.094 22.469 1 93.69 18 GLU B N 1
ATOM 936 C CA . GLU B 1 18 ? -4.008 15.977 23.109 1 93.69 18 GLU B CA 1
ATOM 937 C C . GLU B 1 18 ? -4.168 17.281 22.328 1 93.69 18 GLU B C 1
ATOM 939 O O . GLU B 1 18 ? -5.227 17.906 22.375 1 93.69 18 GLU B O 1
ATOM 944 N N . TYR B 1 19 ? -3.186 17.688 21.594 1 95.56 19 TYR B N 1
ATOM 945 C CA . TYR B 1 19 ? -3.17 18.922 20.844 1 95.56 19 TYR B CA 1
ATOM 946 C C . TYR B 1 19 ? -3.254 18.656 19.344 1 95.56 19 TYR B C 1
ATOM 948 O O . TYR B 1 19 ? -2.803 17.609 18.875 1 95.56 19 TYR B O 1
ATOM 956 N N . HIS B 1 20 ? -3.811 19.672 18.672 1 96.25 20 HIS B N 1
ATOM 957 C CA . HIS B 1 20 ? -3.771 19.609 17.219 1 96.25 20 HIS B CA 1
ATOM 958 C C . HIS B 1 20 ? -2.359 19.844 16.688 1 96.25 20 HIS B C 1
ATOM 960 O O . HIS B 1 20 ? -1.684 20.781 17.125 1 96.25 20 HIS B O 1
ATOM 966 N N . LEU B 1 21 ? -1.977 18.969 15.758 1 96.56 21 LEU B N 1
ATOM 967 C CA . LEU B 1 21 ? -0.72 19.188 15.055 1 96.56 21 LEU B CA 1
ATOM 968 C C . LEU B 1 21 ? -0.9 20.188 13.914 1 96.56 21 LEU B C 1
ATOM 970 O O . LEU B 1 21 ? -1.905 20.141 13.203 1 96.56 21 LEU B O 1
ATOM 974 N N . MET B 1 22 ? 0.091 21.156 13.867 1 96.38 22 MET B N 1
ATOM 975 C CA . MET B 1 22 ? 0.058 22.156 12.797 1 96.38 22 MET B CA 1
ATOM 976 C C . MET B 1 22 ? 1.266 22 11.883 1 96.38 22 MET B C 1
ATOM 978 O O . MET B 1 22 ? 2.336 21.578 12.32 1 96.38 22 MET B O 1
ATOM 982 N N . PRO B 1 23 ? 1.079 22.359 10.586 1 96.06 23 PRO B N 1
ATOM 983 C CA . PRO B 1 23 ? 2.205 22.234 9.656 1 96.06 23 PRO B CA 1
ATOM 984 C C . PRO B 1 23 ? 3.26 23.312 9.852 1 96.06 23 PRO B C 1
ATOM 986 O O . PRO B 1 23 ? 2.92 24.469 10.094 1 96.06 23 PRO B O 1
ATOM 989 N N . ILE B 1 24 ? 4.504 22.906 9.82 1 95.56 24 ILE B N 1
ATOM 990 C CA . ILE B 1 24 ? 5.625 23.844 9.812 1 95.56 24 ILE B CA 1
ATOM 991 C C . ILE B 1 24 ? 6.199 23.953 8.406 1 95.56 24 ILE B C 1
ATOM 993 O O . ILE B 1 24 ? 6.355 25.062 7.879 1 95.56 24 ILE B O 1
ATOM 997 N N . LYS B 1 25 ? 6.496 22.812 7.879 1 95.44 25 LYS B N 1
ATOM 998 C CA . LYS B 1 25 ? 7.176 22.797 6.59 1 95.44 25 LYS B CA 1
ATOM 999 C C . LYS B 1 25 ? 6.93 21.469 5.859 1 95.44 25 LYS B C 1
ATOM 1001 O O . LYS B 1 25 ? 6.953 20.406 6.473 1 95.44 25 LYS B O 1
ATOM 1006 N N . LEU B 1 26 ? 6.621 21.672 4.5 1 97.81 26 LEU B N 1
ATOM 1007 C CA . LEU B 1 26 ? 6.602 20.5 3.645 1 97.81 26 LEU B CA 1
ATOM 1008 C C . LEU B 1 26 ? 8 20.172 3.135 1 97.81 26 LEU B C 1
ATOM 1010 O O . LEU B 1 26 ? 8.578 20.938 2.35 1 97.81 26 LEU B O 1
ATOM 1014 N N . LEU B 1 27 ? 8.531 19.031 3.516 1 97.94 27 LEU B N 1
ATOM 1015 C CA . LEU B 1 27 ? 9.93 18.734 3.258 1 97.94 27 LEU B CA 1
ATOM 1016 C C . LEU B 1 27 ? 10.094 18 1.935 1 97.94 27 LEU B C 1
ATOM 1018 O O . LEU B 1 27 ? 11.039 18.25 1.187 1 97.94 27 LEU B O 1
ATOM 1022 N N . LYS B 1 28 ? 9.305 17.062 1.674 1 98 28 LYS B N 1
ATOM 1023 C CA . LYS B 1 28 ? 9.359 16.203 0.491 1 98 28 LYS B CA 1
ATOM 1024 C C . LYS B 1 28 ? 7.961 15.758 0.076 1 98 28 LYS B C 1
ATOM 1026 O O . LYS B 1 28 ? 7.121 15.453 0.927 1 98 28 LYS B O 1
ATOM 1031 N N .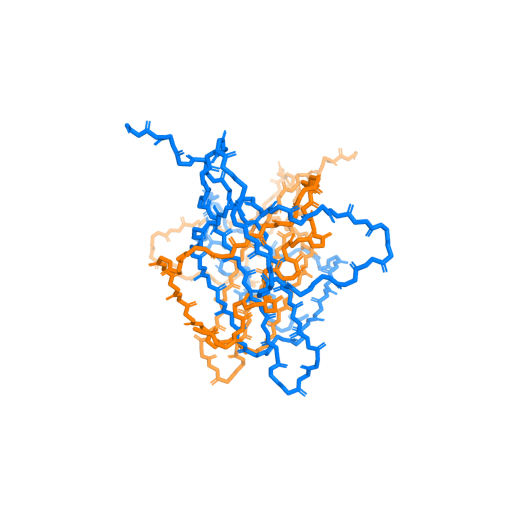 VAL B 1 29 ? 7.762 15.75 -1.291 1 97.81 29 VAL B N 1
ATOM 1032 C CA . VAL B 1 29 ? 6.492 15.227 -1.783 1 97.81 29 VAL B CA 1
ATOM 1033 C C . VAL B 1 29 ? 6.691 14.578 -3.15 1 97.81 29 VAL B C 1
ATOM 1035 O O . VAL B 1 29 ? 7.383 15.133 -4.012 1 97.81 29 VAL B O 1
ATOM 1038 N N . SER B 1 30 ? 6.188 13.453 -3.307 1 97.94 30 SER B N 1
ATOM 1039 C CA . SER B 1 30 ? 6.105 12.773 -4.598 1 97.94 30 SER B CA 1
ATOM 1040 C C . SER B 1 30 ? 4.668 12.398 -4.934 1 97.94 30 SER B C 1
ATOM 1042 O O . SER B 1 30 ? 3.855 12.172 -4.035 1 97.94 30 SER B O 1
ATOM 1044 N N . SER B 1 31 ? 4.422 12.516 -6.234 1 96.38 31 SER B N 1
ATOM 1045 C CA . SER B 1 31 ? 3.07 12.219 -6.699 1 96.38 31 SER B CA 1
ATOM 1046 C C . SER B 1 31 ? 3.08 11.133 -7.77 1 96.38 31 SER B C 1
ATOM 1048 O O . SER B 1 31 ? 4.012 11.055 -8.57 1 96.38 31 SER B O 1
ATOM 1050 N N . GLN B 1 32 ? 2.064 10.266 -7.727 1 96 32 GLN B N 1
ATOM 1051 C CA . GLN B 1 32 ? 1.904 9.211 -8.719 1 96 32 GLN B CA 1
ATOM 1052 C C . GLN B 1 32 ? 0.439 9.039 -9.117 1 96 32 GLN B C 1
ATOM 1054 O O . GLN B 1 32 ? -0.437 8.969 -8.25 1 96 32 GLN B O 1
ATOM 1059 N N . VAL B 1 33 ? 0.294 9.039 -10.414 1 95.88 33 VAL B N 1
ATOM 1060 C CA . VAL B 1 33 ? -1.051 8.727 -10.883 1 95.88 33 VAL B CA 1
ATOM 1061 C C . VAL B 1 33 ? -1.33 7.234 -10.68 1 95.88 33 VAL B C 1
ATOM 1063 O O . VAL B 1 33 ? -0.557 6.387 -11.133 1 95.88 33 VAL B O 1
ATOM 1066 N N . VAL B 1 34 ? -2.34 7.012 -9.953 1 96.25 34 VAL B N 1
ATOM 1067 C CA . VAL B 1 34 ? -2.717 5.617 -9.75 1 96.25 34 VAL B CA 1
ATOM 1068 C C . VAL B 1 34 ? -3.998 5.312 -10.523 1 96.25 34 VAL B C 1
ATOM 1070 O O . VAL B 1 34 ? -4.945 6.105 -10.508 1 96.25 34 VAL B O 1
ATOM 1073 N N . ALA B 1 35 ? -3.951 4.223 -11.305 1 97.06 35 ALA B N 1
ATOM 1074 C CA . ALA B 1 35 ? -5.094 3.787 -12.102 1 97.06 35 ALA B CA 1
ATOM 1075 C C . ALA B 1 35 ? -5.055 2.281 -12.344 1 97.06 35 ALA B C 1
ATOM 1077 O O . ALA B 1 35 ? -3.979 1.678 -12.359 1 97.06 35 ALA B O 1
ATOM 1078 N N . GLY B 1 36 ? -6.238 1.725 -12.5 1 97.25 36 GLY B N 1
ATOM 1079 C CA . GLY B 1 36 ? -6.32 0.312 -12.836 1 97.25 36 GLY B CA 1
ATOM 1080 C C . GLY B 1 36 ? -7.129 -0.493 -11.836 1 97.25 36 GLY B C 1
ATOM 1081 O O . GLY B 1 36 ? -8.156 -0.028 -11.344 1 97.25 36 GLY B O 1
ATOM 1082 N N . MET B 1 37 ? -6.668 -1.752 -11.711 1 97.44 37 MET B N 1
ATOM 1083 C CA . MET B 1 37 ? -7.352 -2.68 -10.812 1 97.44 37 MET B CA 1
ATOM 1084 C C . MET B 1 37 ? -6.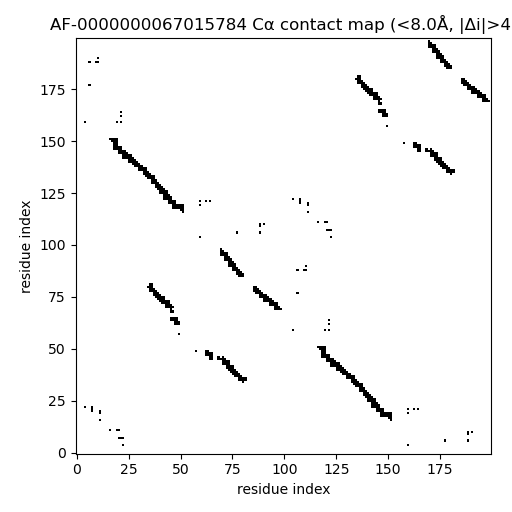395 -3.215 -9.758 1 97.44 37 MET B C 1
ATOM 1086 O O . MET B 1 37 ? -5.258 -3.576 -10.062 1 97.44 37 MET B O 1
ATOM 1090 N N . LYS B 1 38 ? -6.883 -3.205 -8.539 1 97.62 38 LYS B N 1
ATOM 1091 C CA . LYS B 1 38 ? -6.168 -3.852 -7.445 1 97.62 38 LYS B CA 1
ATOM 1092 C C . LYS B 1 38 ? -6.914 -5.09 -6.957 1 97.62 38 LYS B C 1
ATOM 1094 O O . LYS B 1 38 ? -8.141 -5.074 -6.84 1 97.62 38 LYS B O 1
ATOM 1099 N N . TYR B 1 39 ? -6.145 -6.121 -6.711 1 98.31 39 TYR B N 1
ATOM 1100 C CA . TYR B 1 39 ? -6.715 -7.352 -6.18 1 98.31 39 TYR B CA 1
ATOM 1101 C C . TYR B 1 39 ? -6.008 -7.77 -4.895 1 98.31 39 TYR B C 1
ATOM 1103 O O . TYR B 1 39 ? -4.785 -7.648 -4.785 1 98.31 39 TYR B O 1
ATOM 1111 N N . LYS B 1 40 ? -6.762 -8.242 -4.012 1 98.62 40 LYS B N 1
ATOM 1112 C CA . LYS B 1 40 ? -6.25 -9.07 -2.922 1 98.62 40 LYS B CA 1
ATOM 1113 C C . LYS B 1 40 ? -6.758 -10.508 -3.035 1 98.62 40 LYS B C 1
ATOM 1115 O O . LYS B 1 40 ? -7.949 -10.734 -3.234 1 98.62 40 LYS B O 1
ATOM 1120 N N . MET B 1 41 ? -5.852 -11.445 -2.869 1 98.56 41 MET B N 1
ATOM 1121 C CA . MET B 1 41 ? -6.305 -12.812 -3.119 1 98.56 41 MET B CA 1
ATOM 1122 C C . MET B 1 41 ? -5.547 -13.805 -2.24 1 98.56 41 MET B C 1
ATOM 1124 O O . MET B 1 41 ? -4.43 -13.523 -1.805 1 98.56 41 MET B O 1
ATOM 1128 N N . GLU B 1 42 ? -6.195 -14.844 -1.949 1 98.81 42 GLU B N 1
ATOM 1129 C CA . GLU B 1 42 ? -5.609 -16.031 -1.341 1 98.81 42 GLU B CA 1
ATOM 1130 C C . GLU B 1 42 ? -5.578 -17.203 -2.326 1 98.81 42 GLU B C 1
ATOM 1132 O O . GLU B 1 42 ? -6.625 -17.641 -2.799 1 98.81 42 GLU B O 1
ATOM 1137 N N . VAL B 1 43 ? -4.379 -17.656 -2.559 1 98.5 43 VAL B N 1
ATOM 1138 C CA . VAL B 1 43 ? -4.203 -18.719 -3.535 1 98.5 43 VAL B CA 1
ATOM 1139 C C . VAL B 1 43 ? -3.512 -19.922 -2.879 1 98.5 43 VAL B C 1
ATOM 1141 O O . VAL B 1 43 ? -2.494 -19.75 -2.199 1 98.5 43 VAL B O 1
ATOM 1144 N N . GLN B 1 44 ? -4.137 -21.062 -3 1 98.19 44 GLN B N 1
ATOM 1145 C CA . GLN B 1 44 ? -3.463 -22.297 -2.633 1 98.19 44 GLN B CA 1
ATOM 1146 C C . GLN B 1 44 ? -2.496 -22.75 -3.725 1 98.19 44 GLN B C 1
ATOM 1148 O O . GLN B 1 44 ? -2.879 -22.859 -4.891 1 98.19 44 GLN B O 1
ATOM 1153 N N . VAL B 1 45 ? -1.226 -23 -3.266 1 97.81 45 VAL B N 1
ATOM 1154 C CA . VAL B 1 45 ? -0.207 -23.375 -4.242 1 97.81 45 VAL B CA 1
ATOM 1155 C C . VAL B 1 45 ? 0.53 -24.625 -3.775 1 97.81 45 VAL B C 1
ATOM 1157 O O . VAL B 1 45 ? 0.463 -24.984 -2.598 1 97.81 45 VAL B O 1
ATOM 1160 N N . ALA B 1 46 ? 1.154 -25.281 -4.758 1 97.5 46 ALA B N 1
ATOM 1161 C CA . ALA B 1 46 ? 2.031 -26.406 -4.496 1 97.5 46 ALA B CA 1
ATOM 1162 C C . ALA B 1 46 ? 3.33 -26.297 -5.289 1 97.5 46 ALA B C 1
ATOM 1164 O O . ALA B 1 46 ? 3.363 -25.672 -6.352 1 97.5 46 ALA B O 1
ATOM 1165 N N . ARG B 1 47 ? 4.371 -26.844 -4.762 1 96.69 47 ARG B N 1
ATOM 1166 C CA . ARG B 1 47 ? 5.582 -27 -5.566 1 96.69 47 ARG B CA 1
ATOM 1167 C C . ARG B 1 47 ? 5.332 -27.891 -6.773 1 96.69 47 ARG B C 1
ATOM 1169 O O . ARG B 1 47 ? 4.629 -28.906 -6.668 1 96.69 47 ARG B O 1
ATOM 1176 N N . SER B 1 48 ? 5.879 -27.516 -7.824 1 96.81 48 SER B N 1
ATOM 1177 C CA . SER B 1 48 ? 5.797 -28.359 -9.008 1 96.81 48 SER B CA 1
ATOM 1178 C C . SER B 1 48 ? 7.082 -29.156 -9.211 1 96.81 48 SER B C 1
ATOM 1180 O O . SER B 1 48 ? 8.102 -28.875 -8.578 1 96.81 48 SER B O 1
ATOM 1182 N N . GLU B 1 49 ? 7.07 -30.125 -10.141 1 96.19 49 GLU B N 1
ATOM 1183 C CA . GLU B 1 49 ? 8.242 -30.922 -10.484 1 96.19 49 GLU B CA 1
ATOM 1184 C C . GLU B 1 49 ? 9.203 -30.125 -11.375 1 96.19 49 GLU B C 1
ATOM 1186 O O . GLU B 1 49 ? 10.289 -30.609 -11.703 1 96.19 49 GLU B O 1
ATOM 1191 N N . CYS B 1 50 ? 8.742 -28.906 -11.719 1 94.69 50 CYS B N 1
ATOM 1192 C CA . CYS B 1 50 ? 9.586 -28.062 -12.555 1 94.69 50 CYS B CA 1
ATOM 1193 C C . CYS B 1 50 ? 10.57 -27.281 -11.711 1 94.69 50 CYS B C 1
ATOM 1195 O O . CYS B 1 50 ? 10.172 -26.422 -10.914 1 94.69 50 CYS B O 1
ATOM 1197 N N . LYS B 1 51 ? 11.875 -27.422 -11.969 1 92.88 51 LYS B N 1
ATOM 1198 C CA . LYS B 1 51 ? 12.922 -26.688 -11.25 1 92.88 51 LYS B CA 1
ATOM 1199 C C . LYS B 1 51 ? 13.234 -25.359 -11.945 1 92.88 51 LYS B C 1
ATOM 1201 O O . LYS B 1 51 ? 13.188 -25.266 -13.172 1 92.88 51 LYS B O 1
ATOM 1206 N N . LYS B 1 52 ? 13.516 -24.328 -11.078 1 92.12 52 LYS B N 1
ATOM 1207 C CA . LYS B 1 52 ? 13.922 -23.047 -11.641 1 92.12 52 LYS B CA 1
ATOM 1208 C C . LYS B 1 52 ? 15.352 -23.109 -12.188 1 92.12 52 LYS B C 1
ATOM 1210 O O . LYS B 1 52 ? 16.219 -23.734 -11.578 1 92.12 52 LYS B O 1
ATOM 1215 N N . SER B 1 53 ? 15.516 -22.656 -13.445 1 84.88 53 SER B N 1
ATOM 1216 C CA . SER B 1 53 ? 16.844 -22.531 -14.055 1 84.88 53 SER B CA 1
ATOM 1217 C C . SER B 1 53 ? 17.031 -21.125 -14.633 1 84.88 53 SER B C 1
ATOM 1219 O O . SER B 1 53 ? 16.062 -20.422 -14.891 1 84.88 53 SER B O 1
ATOM 1221 N N . ALA B 1 54 ? 18.25 -20.531 -14.531 1 69 54 ALA B N 1
ATOM 1222 C CA . ALA B 1 54 ? 18.609 -19.172 -14.883 1 69 54 ALA B CA 1
ATOM 1223 C C . ALA B 1 54 ? 18.016 -18.781 -16.234 1 69 54 ALA B C 1
ATOM 1225 O O . ALA B 1 54 ? 17.656 -17.609 -16.453 1 69 54 ALA B O 1
ATOM 1226 N N . ASN B 1 55 ? 17.781 -19.719 -17.125 1 66.62 55 ASN B N 1
ATOM 1227 C CA . ASN B 1 55 ? 17.516 -19.25 -18.484 1 66.62 55 ASN B CA 1
ATOM 1228 C C . ASN B 1 55 ? 16.172 -19.781 -18.984 1 66.62 55 ASN B C 1
ATOM 1230 O O . ASN B 1 55 ? 15.938 -19.828 -20.203 1 66.62 55 ASN B O 1
ATOM 1234 N N . GLU B 1 56 ? 15.227 -20.141 -18.016 1 65.69 56 GLU B N 1
ATOM 1235 C CA . GLU B 1 56 ? 14.109 -20.844 -18.656 1 65.69 56 GLU B CA 1
ATOM 1236 C C . GLU B 1 56 ? 12.773 -20.266 -18.203 1 65.69 56 GLU B C 1
ATOM 1238 O O . GLU B 1 56 ? 12.586 -19.938 -17.031 1 65.69 56 GLU B O 1
ATOM 1243 N N . GLN B 1 57 ? 12.062 -19.781 -19.188 1 74.06 57 GLN B N 1
ATOM 1244 C CA . GLN B 1 57 ? 10.641 -19.562 -19 1 74.06 57 GLN B CA 1
ATOM 1245 C C . GLN B 1 57 ? 9.875 -20.891 -19 1 74.06 57 GLN B C 1
ATOM 1247 O O . GLN B 1 57 ? 9.945 -21.641 -19.969 1 74.06 57 GLN B O 1
ATOM 1252 N N . VAL B 1 58 ? 9.359 -21.188 -17.953 1 80.69 58 VAL B N 1
ATOM 1253 C CA . VAL B 1 58 ? 8.672 -22.469 -17.812 1 80.69 58 VAL B CA 1
ATOM 1254 C C . VAL B 1 58 ? 7.176 -22.281 -18.031 1 80.69 58 VAL B C 1
ATOM 1256 O O . VAL B 1 58 ? 6.609 -21.25 -17.641 1 80.69 58 VAL B O 1
ATOM 1259 N N . ASN B 1 59 ? 6.598 -23.25 -18.859 1 84.31 59 ASN B N 1
ATOM 1260 C CA . ASN B 1 59 ? 5.145 -23.344 -18.953 1 84.31 59 ASN B CA 1
ATOM 1261 C C . ASN B 1 59 ? 4.555 -24.062 -17.734 1 84.31 59 ASN B C 1
ATOM 1263 O O . ASN B 1 59 ? 4.602 -25.281 -17.641 1 84.31 59 ASN B O 1
ATOM 1267 N N . LEU B 1 60 ? 3.959 -23.281 -16.891 1 84.44 60 LEU B N 1
ATOM 1268 C CA . LEU B 1 60 ? 3.447 -23.828 -15.641 1 84.44 60 LEU B CA 1
ATOM 1269 C C . LEU B 1 60 ? 2.34 -24.844 -15.891 1 84.44 60 LEU B C 1
ATOM 1271 O O . LEU B 1 60 ? 2.145 -25.766 -15.102 1 84.44 60 LEU B O 1
ATOM 1275 N N . LYS B 1 61 ? 1.697 -24.719 -17.047 1 86.19 61 LYS B N 1
ATOM 1276 C CA . LYS B 1 61 ? 0.591 -25.609 -17.359 1 86.19 61 LYS B CA 1
ATOM 1277 C C . LYS B 1 61 ? 1.089 -27.031 -17.609 1 86.19 61 LYS B C 1
ATOM 1279 O O . LYS B 1 61 ? 0.323 -28 -17.484 1 86.19 61 LYS B O 1
ATOM 1284 N N . ALA B 1 62 ? 2.336 -27.156 -17.891 1 88.75 62 ALA B N 1
ATOM 1285 C CA . ALA B 1 62 ? 2.895 -28.469 -18.203 1 88.75 62 ALA B CA 1
ATOM 1286 C C . ALA B 1 62 ? 3.523 -29.109 -16.969 1 88.75 62 ALA B C 1
ATOM 1288 O O . ALA B 1 62 ? 3.971 -30.266 -17.016 1 88.75 62 ALA B O 1
ATOM 1289 N N . CYS B 1 63 ? 3.51 -28.312 -15.914 1 93.81 63 CYS B N 1
ATOM 1290 C CA . CYS B 1 63 ? 4.16 -28.812 -14.711 1 93.81 63 CYS B CA 1
ATOM 1291 C C . CYS B 1 63 ? 3.197 -29.672 -13.891 1 93.81 63 CYS B C 1
ATOM 1293 O O . CYS B 1 63 ? 1.995 -29.391 -13.859 1 93.81 63 CYS B O 1
ATOM 1295 N N . LYS B 1 64 ? 3.855 -30.766 -13.188 1 95.56 64 LYS B N 1
ATOM 1296 C CA . LYS B 1 64 ? 3.084 -31.594 -12.273 1 95.56 64 LYS B CA 1
ATOM 1297 C C . LYS B 1 64 ? 3.436 -31.297 -10.82 1 95.56 64 LYS B C 1
ATOM 1299 O O . LYS B 1 64 ? 4.531 -30.812 -10.523 1 95.56 64 LYS B O 1
ATOM 1304 N N . LYS B 1 65 ? 2.51 -31.578 -9.992 1 96.81 65 LYS B N 1
ATOM 1305 C CA . LYS B 1 65 ? 2.707 -31.359 -8.562 1 96.81 65 LYS B CA 1
ATOM 1306 C C . LYS B 1 65 ? 3.832 -32.219 -8.016 1 96.81 65 LYS B C 1
ATOM 1308 O O . LYS B 1 65 ? 3.916 -33.406 -8.336 1 96.81 65 LYS B O 1
ATOM 1313 N N . LEU B 1 66 ? 4.746 -31.672 -7.238 1 96.56 66 LEU B N 1
ATOM 1314 C CA . LEU B 1 66 ? 5.777 -32.406 -6.512 1 96.56 66 LEU B CA 1
ATOM 1315 C C . LEU B 1 66 ? 5.215 -33 -5.227 1 96.56 66 LEU B C 1
ATOM 1317 O O . LEU B 1 66 ? 4.871 -32.281 -4.293 1 96.56 66 LEU B O 1
ATOM 1321 N N . GLU B 1 67 ? 5.141 -34.312 -5.148 1 95.62 67 GLU B N 1
ATOM 1322 C CA . GLU B 1 67 ? 4.578 -35 -3.98 1 95.62 67 GLU B CA 1
ATOM 1323 C C . GLU B 1 67 ? 5.543 -34.938 -2.799 1 95.62 67 GLU B C 1
ATOM 1325 O O . GLU B 1 67 ? 6.75 -34.781 -2.984 1 95.62 67 GLU B O 1
ATOM 1330 N N . GLY B 1 68 ? 4.922 -35 -1.646 1 94.5 68 GLY B N 1
ATOM 1331 C CA . GLY B 1 68 ? 5.746 -35.094 -0.451 1 94.5 68 GLY B CA 1
ATOM 1332 C C . GLY B 1 68 ? 6.027 -33.719 0.181 1 94.5 68 GLY B C 1
ATOM 1333 O O . GLY B 1 68 ? 6.797 -33.625 1.138 1 94.5 68 GLY B O 1
ATOM 1334 N N . HIS B 1 69 ? 5.555 -32.781 -0.351 1 94.81 69 HIS B N 1
ATOM 1335 C CA . HIS B 1 69 ? 5.707 -31.422 0.193 1 94.81 69 HIS B CA 1
ATOM 1336 C C . HIS B 1 69 ? 4.352 -30.781 0.488 1 94.81 69 HIS B C 1
ATOM 1338 O O . HIS B 1 69 ? 3.389 -31 -0.252 1 94.81 69 HIS B O 1
ATOM 1344 N N . PRO B 1 70 ? 4.27 -30.031 1.507 1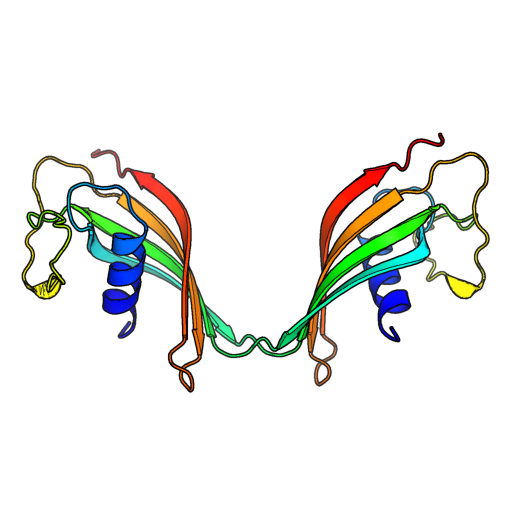 95.75 70 PRO B N 1
ATOM 1345 C CA . PRO B 1 70 ? 2.977 -29.422 1.838 1 95.75 70 PRO B CA 1
ATOM 1346 C C . PRO B 1 70 ? 2.568 -28.328 0.854 1 95.75 70 PRO B C 1
ATOM 1348 O O . PRO B 1 70 ? 3.424 -27.609 0.334 1 95.75 70 PRO B O 1
ATOM 1351 N N . GLU B 1 71 ? 1.312 -28.266 0.709 1 97.62 71 GLU B N 1
ATOM 1352 C CA . GLU B 1 71 ? 0.77 -27.109 -0.004 1 97.62 71 GLU B CA 1
ATOM 1353 C C . GLU B 1 71 ? 0.819 -25.859 0.859 1 97.62 71 GLU B C 1
ATOM 1355 O O . GLU B 1 71 ? 1.075 -25.938 2.062 1 97.62 71 GLU B O 1
ATOM 1360 N N . GLN B 1 72 ? 0.692 -24.781 0.197 1 97.81 72 GLN B N 1
ATOM 1361 C CA . GLN B 1 72 ? 0.73 -23.5 0.884 1 97.81 72 GLN B CA 1
ATOM 1362 C C . GLN B 1 72 ? -0.429 -22.609 0.448 1 97.81 72 GLN B C 1
ATOM 1364 O O . GLN B 1 72 ? -0.968 -22.766 -0.648 1 97.81 72 GLN B O 1
ATOM 1369 N N . VAL B 1 73 ? -0.805 -21.75 1.328 1 98.56 73 VAL B N 1
ATOM 1370 C CA . VAL B 1 73 ? -1.705 -20.672 0.955 1 98.56 73 VAL B CA 1
ATOM 1371 C C . VAL B 1 73 ? -0.948 -19.344 0.966 1 98.56 73 VAL B C 1
ATOM 1373 O O . VAL B 1 73 ? -0.28 -19 1.948 1 98.56 73 VAL B O 1
ATOM 1376 N N . MET B 1 74 ? -1.09 -18.594 -0.19 1 98.38 74 MET B N 1
ATOM 1377 C CA . MET B 1 74 ? -0.426 -17.297 -0.315 1 98.38 74 MET B CA 1
ATOM 1378 C C . MET B 1 74 ? -1.447 -16.172 -0.412 1 98.38 74 MET B C 1
ATOM 1380 O O . MET B 1 74 ? -2.41 -16.266 -1.176 1 98.38 74 MET B O 1
ATOM 1384 N N . THR B 1 75 ? -1.223 -15.211 0.45 1 98.81 75 THR B N 1
ATOM 1385 C CA . THR B 1 75 ? -1.973 -13.969 0.31 1 98.81 75 THR B CA 1
ATOM 1386 C C . THR B 1 75 ? -1.209 -12.969 -0.558 1 98.81 75 THR B C 1
ATOM 1388 O O . THR B 1 75 ? -0.075 -12.609 -0.242 1 98.81 75 THR B O 1
ATOM 1391 N N . LEU B 1 76 ? -1.854 -12.539 -1.664 1 98.75 76 LEU B N 1
ATOM 1392 C CA . LEU B 1 76 ? -1.205 -11.672 -2.641 1 98.75 76 LEU B CA 1
ATOM 1393 C C . LEU B 1 76 ? -1.972 -10.367 -2.801 1 98.75 76 LEU B C 1
ATOM 1395 O O . LEU B 1 76 ? -3.201 -10.344 -2.707 1 98.75 76 LEU B O 1
ATOM 1399 N N . GLU B 1 77 ? -1.266 -9.281 -2.994 1 98.75 77 GLU B N 1
ATOM 1400 C CA . GLU B 1 77 ? -1.799 -8.023 -3.523 1 98.75 77 GLU B CA 1
ATOM 1401 C C . GLU B 1 77 ? -1.316 -7.781 -4.949 1 98.75 77 GLU B C 1
ATOM 1403 O O . GLU B 1 77 ? -0.112 -7.789 -5.215 1 98.75 77 GLU B O 1
ATOM 1408 N N . VAL B 1 78 ? -2.281 -7.543 -5.82 1 98.62 78 VAL B N 1
ATOM 1409 C CA . VAL B 1 78 ? -1.964 -7.426 -7.242 1 98.62 78 VAL B CA 1
ATOM 1410 C C . VAL B 1 78 ? -2.5 -6.105 -7.785 1 98.62 78 VAL B C 1
ATOM 1412 O O . VAL B 1 78 ? -3.623 -5.703 -7.469 1 98.62 78 VAL B O 1
ATOM 1415 N N . TRP B 1 79 ? -1.67 -5.43 -8.57 1 98.31 79 TRP B N 1
ATOM 1416 C CA . TRP B 1 79 ? -2.057 -4.203 -9.258 1 98.31 79 TRP B CA 1
ATOM 1417 C C . TRP B 1 79 ? -1.79 -4.312 -10.758 1 98.31 79 TRP B C 1
ATOM 1419 O O . TRP B 1 79 ? -0.664 -4.59 -11.172 1 98.31 79 TRP B O 1
ATOM 1429 N N . GLU B 1 80 ? -2.928 -4.109 -11.492 1 97.56 80 GLU B N 1
ATOM 1430 C CA . GLU B 1 80 ? -2.77 -4.176 -12.945 1 97.56 80 GLU B CA 1
ATOM 1431 C C . GLU B 1 80 ? -3.391 -2.961 -13.625 1 97.56 80 GLU B C 1
ATOM 1433 O O . GLU B 1 80 ? -4.379 -2.408 -13.141 1 97.56 80 GLU B O 1
ATOM 1438 N N . LYS B 1 81 ? -2.756 -2.562 -14.742 1 97.19 81 LYS B N 1
ATOM 1439 C CA . LYS B 1 81 ? -3.336 -1.609 -15.688 1 97.19 81 LYS B CA 1
ATOM 1440 C C . LYS B 1 81 ? -3.586 -2.262 -17.047 1 97.19 81 LYS B C 1
ATOM 1442 O O . LYS B 1 81 ? -2.676 -2.354 -17.875 1 97.19 81 LYS B O 1
ATOM 1447 N N . PRO B 1 82 ? -4.789 -2.627 -17.203 1 93.06 82 PRO B N 1
ATOM 1448 C CA . PRO B 1 82 ? -5.098 -3.412 -18.391 1 93.06 82 PRO B CA 1
ATOM 1449 C C . PRO B 1 82 ? -4.688 -2.705 -19.688 1 93.06 82 PRO B C 1
ATOM 1451 O O . PRO B 1 82 ? -4.383 -3.363 -20.688 1 93.06 82 PRO B O 1
ATOM 1454 N N . TRP B 1 83 ? -4.633 -1.366 -19.656 1 95.19 83 TRP B N 1
ATOM 1455 C CA . TRP B 1 83 ? -4.324 -0.572 -20.844 1 95.19 83 TRP B CA 1
ATOM 1456 C C . TRP B 1 83 ? -2.828 -0.3 -20.953 1 95.19 83 TRP B C 1
ATOM 1458 O O . TRP B 1 83 ? -2.361 0.288 -21.922 1 95.19 83 TRP B O 1
ATOM 1468 N N . GLU B 1 84 ? -2.131 -0.758 -19.953 1 93.38 84 GLU B N 1
ATOM 1469 C CA . GLU B 1 84 ? -0.674 -0.676 -19.906 1 93.38 84 GLU B CA 1
ATOM 1470 C C . GLU B 1 84 ? -0.052 -2.047 -19.656 1 93.38 84 GLU B C 1
ATOM 1472 O O . GLU B 1 84 ? -0.741 -2.982 -19.234 1 93.38 84 GLU B O 1
ATOM 1477 N N . ASP B 1 85 ? 1.067 -2.375 -20.094 1 91.62 85 ASP B N 1
ATOM 1478 C CA . ASP B 1 85 ? 1.793 -3.584 -19.719 1 91.62 85 ASP B CA 1
ATOM 1479 C C . ASP B 1 85 ? 2.371 -3.461 -18.312 1 91.62 85 ASP B C 1
ATOM 1481 O O . ASP B 1 85 ? 3.592 -3.416 -18.141 1 91.62 85 ASP B O 1
ATOM 1485 N N . PHE B 1 86 ? 1.383 -3.348 -17.391 1 96.25 86 PHE B N 1
ATOM 1486 C CA . PHE B 1 86 ? 1.801 -3.16 -16 1 96.25 86 PHE B CA 1
ATOM 1487 C C . PHE B 1 86 ? 1.12 -4.172 -15.094 1 96.25 86 PHE B C 1
ATOM 1489 O O . PHE B 1 86 ? -0.105 -4.305 -15.109 1 96.25 86 PHE B O 1
ATOM 1496 N N . LEU B 1 87 ? 1.933 -4.91 -14.352 1 96.94 87 LEU B N 1
ATOM 1497 C CA . LEU B 1 87 ? 1.489 -5.871 -13.344 1 96.94 87 LEU B CA 1
ATOM 1498 C C . LEU B 1 87 ? 2.467 -5.926 -12.18 1 96.94 87 LEU B C 1
ATOM 1500 O O . LEU B 1 87 ? 3.637 -6.273 -12.352 1 96.94 87 LEU B O 1
ATOM 1504 N N . GLN B 1 88 ? 1.977 -5.508 -11.102 1 97.94 88 GLN B N 1
ATOM 1505 C CA . GLN B 1 88 ? 2.77 -5.582 -9.883 1 97.94 88 GLN B CA 1
ATOM 1506 C C . GLN B 1 88 ? 2.154 -6.562 -8.883 1 97.94 88 GLN B C 1
ATOM 1508 O O . GLN B 1 88 ? 0.95 -6.52 -8.625 1 97.94 88 GLN B O 1
ATOM 1513 N N . VAL B 1 89 ? 3.006 -7.445 -8.336 1 98.5 89 VAL B N 1
ATOM 1514 C CA . VAL B 1 89 ? 2.551 -8.445 -7.383 1 98.5 89 VAL B CA 1
ATOM 1515 C C . VAL B 1 89 ? 3.346 -8.32 -6.082 1 98.5 89 VAL B C 1
ATOM 1517 O O . VAL B 1 89 ? 4.578 -8.312 -6.102 1 98.5 89 VAL B O 1
ATOM 1520 N N . ASN B 1 90 ? 2.633 -8.203 -5.004 1 98.38 90 ASN B N 1
ATOM 1521 C CA . ASN B 1 90 ? 3.23 -8.234 -3.676 1 98.38 90 ASN B CA 1
ATOM 1522 C C . ASN B 1 90 ? 2.768 -9.445 -2.875 1 98.38 90 ASN B C 1
ATOM 1524 O O . ASN B 1 90 ? 1.567 -9.664 -2.711 1 98.38 90 ASN B O 1
ATOM 1528 N N . ILE B 1 91 ? 3.791 -10.164 -2.395 1 98.44 91 ILE B N 1
ATOM 1529 C CA . ILE B 1 91 ? 3.492 -11.305 -1.54 1 98.44 91 ILE B CA 1
ATOM 1530 C C . ILE B 1 91 ? 3.369 -10.844 -0.089 1 98.44 91 ILE B C 1
ATOM 1532 O O . ILE B 1 91 ? 4.367 -10.492 0.542 1 98.44 91 ILE B O 1
ATOM 1536 N N . LEU B 1 92 ? 2.172 -10.969 0.412 1 97.94 92 LEU B N 1
ATOM 1537 C CA . LEU B 1 92 ? 1.896 -10.4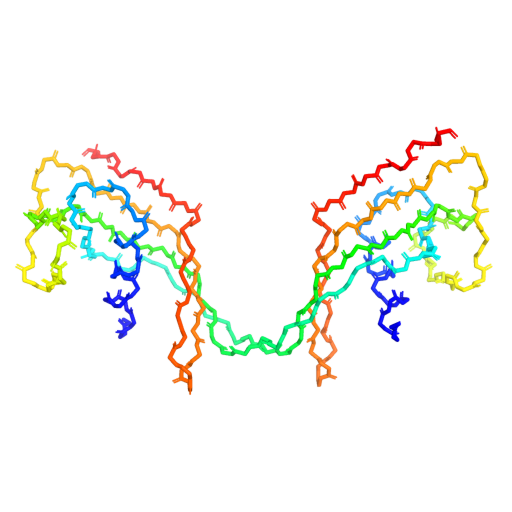22 1.735 1 97.94 92 LEU B CA 1
ATOM 1538 C C . LEU B 1 92 ? 2.123 -11.469 2.818 1 97.94 92 LEU B C 1
ATOM 1540 O O . LEU B 1 92 ? 2.621 -11.156 3.9 1 97.94 92 LEU B O 1
ATOM 1544 N N . GLU B 1 93 ? 1.637 -12.656 2.562 1 98.12 93 GLU B N 1
ATOM 1545 C CA . GLU B 1 93 ? 1.737 -13.742 3.539 1 98.12 93 GLU B CA 1
ATOM 1546 C C . GLU B 1 93 ? 1.785 -15.102 2.852 1 98.12 93 GLU B C 1
ATOM 1548 O O . GLU B 1 93 ? 1.193 -15.281 1.785 1 98.12 93 GLU B O 1
ATOM 1553 N N . THR B 1 94 ? 2.535 -15.984 3.434 1 97.19 94 THR B N 1
ATOM 1554 C CA . THR B 1 94 ? 2.545 -17.391 3.012 1 97.19 94 THR B CA 1
ATOM 1555 C C . THR B 1 94 ? 2.402 -18.312 4.211 1 97.19 94 THR B C 1
ATOM 1557 O O . THR B 1 94 ? 3.129 -18.172 5.199 1 97.19 94 THR B O 1
ATOM 1560 N N . LYS B 1 95 ? 1.434 -19.281 4.082 1 97.19 95 LYS B N 1
ATOM 1561 C CA . LYS B 1 95 ? 1.183 -20.234 5.16 1 97.19 95 LYS B CA 1
ATOM 1562 C C . LYS B 1 95 ? 1.215 -21.672 4.645 1 97.19 95 LYS B C 1
ATOM 1564 O O . LYS B 1 95 ? 0.502 -22.016 3.697 1 97.19 95 LYS B O 1
ATOM 1569 N N . ALA B 1 96 ? 2.01 -22.422 5.336 1 95.5 96 ALA B N 1
ATOM 1570 C CA . ALA B 1 96 ? 2.02 -23.828 4.977 1 95.5 96 ALA B CA 1
ATOM 1571 C C . ALA B 1 96 ? 0.759 -24.531 5.477 1 95.5 96 ALA B C 1
ATOM 1573 O O . ALA B 1 96 ? 0.293 -24.266 6.59 1 95.5 96 ALA B O 1
ATOM 1574 N N . LEU B 1 97 ? 0.166 -25.344 4.559 1 92.06 97 LEU B N 1
ATOM 1575 C CA . LEU B 1 97 ? -0.988 -26.141 4.973 1 92.06 97 LEU B CA 1
ATOM 1576 C C . LEU B 1 97 ? -0.545 -27.453 5.59 1 92.06 97 LEU B C 1
ATOM 1578 O O . LEU B 1 97 ? 0.316 -28.156 5.039 1 92.06 97 LEU B O 1
ATOM 1582 N N . SER B 1 98 ? -0.491 -27.531 6.965 1 75.06 98 SER B N 1
ATOM 1583 C CA . SER B 1 98 ? -0.126 -28.766 7.672 1 75.06 98 SER B CA 1
ATOM 1584 C C . SER B 1 98 ? -1.094 -29.891 7.355 1 75.06 98 SER B C 1
ATOM 1586 O O . SER B 1 98 ? -2.299 -29.672 7.219 1 75.06 98 SER B O 1
ATOM 1588 N N . SER B 1 99 ? -0.706 -30.922 6.641 1 58.97 99 SER B N 1
ATOM 1589 C CA . SER B 1 99 ? -1.521 -32.125 6.504 1 58.97 99 SER B CA 1
ATOM 1590 C C . SER B 1 99 ? -2.139 -32.531 7.836 1 58.97 99 SER B C 1
ATOM 1592 O O . SER B 1 99 ? -1.438 -32.625 8.844 1 58.97 99 SER B O 1
ATOM 1594 N N . VAL B 1 100 ? -3.426 -32.25 8.008 1 43.25 100 VAL B N 1
ATOM 1595 C CA . VAL B 1 100 ? -4.047 -33.031 9.062 1 43.25 100 VAL B CA 1
ATOM 1596 C C . VAL B 1 100 ? -3.943 -34.5 8.734 1 43.25 100 VAL B C 1
ATOM 1598 O O . VAL B 1 100 ? -4.141 -34.906 7.582 1 43.25 100 VAL B O 1
#

Solvent-accessible surface area (backbone atoms only — not comparable to full-atom values): 11661 Å² total; per-residue (Å²): 119,91,56,51,67,61,51,43,51,55,47,46,73,70,43,85,59,65,39,37,62,37,86,73,42,83,74,45,76,46,79,43,83,40,63,39,42,34,34,43,33,33,35,31,31,32,46,22,68,40,66,68,53,98,84,60,88,75,64,66,86,77,48,47,78,37,82,94,57,67,38,30,39,34,34,36,39,35,39,33,24,92,93,47,104,44,78,48,78,42,83,74,45,76,43,76,45,75,83,125,117,91,56,51,67,61,51,42,52,55,48,46,73,72,43,84,60,66,38,36,59,36,84,74,42,83,73,45,76,46,80,41,82,40,64,40,41,34,34,42,34,32,34,32,30,32,45,22,68,40,68,68,53,99,86,60,88,74,66,67,88,78,48,46,78,37,81,95,57,67,37,30,39,33,34,36,40,36,40,35,24,91,94,46,101,43,76,47,80,44,82,74,45,78,41,76,46,75,83,123

Nearest PDB structures (foldseek):
  6fk0-assembly1_B  TM=5.442E-01  e=1.908E-05  Homo sapiens
  3qrd-assembly3_A-2  TM=5.306E-01  e=7.120E-05  Homo sapiens
  3sva-assembly1_A  TM=5.088E-01  e=1.296E-04  Homo sapiens
  4zm8-assembly2_D  TM=6.127E-01  e=2.294E-03  Ixodes scapularis
  8r29-assembly1_A  TM=4.007E-01  e=1.700E-03  Amblyomma maculatum

Sequence (200 aa):
MELLPTILTKVNQQSNDEYHLMPIKLLKVSSQVVAGMKYKMEVQVARSECKKSANEQVNLKACKKLEGHPEQVMTLEVWEKPWEDFLQVNILETKALSSVMELLPTILTKVNQQSNDEYHLMPIKLLKVSSQVVAGMKYKMEVQVARSECKKSANEQVNLKACKKLEGHPEQVMTLEVWEKPWEDFLQVNILETKALSSV

pLDDT: mean 92.96, std 9.24, range [43.25, 98.81]

Secondary structure (DSSP, 8-state):
-TTHHHHHHHHHHH---SEEEEEEEEEEEEEEEEEEEEEEEEEEEEEEEEEP-TT----GGG--B-TTS--EEEEEEEEEETTTTEEEEEEEEEEE----/-TTHHHHHHHHHHH---SEEEEEEEEEEEEEEEEEEEEEEEEEEEEEEEEEP-TT----GGG--B-TTS--EEEEEEEEEETTTTEEEEEEEEEEE----

InterPro domains:
  IPR000010 Cystatin domain [PF00031] (6-83)
  IPR000010 Cystatin domain [SM00043] (1-95)
  IPR000010 Cystatin domain [cd00042] (1-89)
  IPR018073 Proteinase inhibitor I25, cystatin, conserved site [PS00287] (31-44)
  IPR046350 Cystatin superfamily [SSF54403] (2-90)

Organism: Wuchereria bancrofti (NCBI:txid6293)